Protein AF-A0A1M6SIC6-F1 (afdb_monomer)

Secondary structure (DSSP, 8-state):
------------HHHHHHHHHHHHHHHHHHHS--------EEESS-EEEEEEEE-SS-SS----EEEEEEEEEEEEEE--TT-TT-TTS-GGGS-SEEEEEEEEEEEE-SS--TTGGG-S-EEEEEEEEEEEEEEEEE-SSSS-EEEEEEEEEEEEE-----TTTT----TTSHHHHHHHHHHH-S--SHHHHTT---EEEEEEEEEEEES-BTTBPPTT-SEEEEEEEEEEEEEEEE----TTS-TTS---HHHHSSEEEEEEEEE----TT---SS--EEEEEEEEE-SS-SGGGGS-EEEEEEEE--SSSSEEEEEEEEEES-SSSSSTTS-EEEEEEEEEE-

InterPro domains:
  IPR036541 Phospholipase A1 superfamily [G3DSA:2.40.230.10] (33-346)
  IPR036541 Phospholipase A1 superfamily [SSF56931] (66-345)

pLDDT: mean 72.71, std 21.81, range [25.75, 97.88]

Sequence (346 aa):
MKLRYLLCLCSSPGLLSLSVVAQDAARSLVEKEPYVSEKRLGFYYPSSLNLVIPVGENDLEDTEHLELYLSVKYGIYDRELSGRGSKYVNRWFVPDRLDYVHNARYDLYAFGGEDDYNSPLVSRDQNPGLLLSFDHRYSGGGSPLYQRLELGVFHQSNARPDEASDMDLNNNGIDDALDHRLSSSGEIVDSTLEAVSRDWNYVLLAATYGSALDGKVESNADSWWNVRAEARLYFGERQEDIWWVDLRDEPRISEYDGIRLTAEYACKLRWFGCDPAEPNLITRLELKTGIGGWEDLDNLTYAASLNYRLNDSRAWLNLSYFDGYGKDNVTYHRESQFIGLGVTLR

Structure (mmCIF, N/CA/C/O backbone):
data_AF-A0A1M6SIC6-F1
#
_entry.id   AF-A0A1M6SIC6-F1
#
loop_
_atom_site.group_PDB
_atom_site.id
_atom_site.type_symbol
_atom_site.label_atom_id
_atom_site.label_alt_id
_atom_site.label_comp_id
_atom_site.label_asym_id
_atom_site.label_entity_id
_atom_site.label_seq_id
_atom_site.pdbx_PDB_ins_code
_atom_site.Cartn_x
_atom_site.Cartn_y
_atom_site.Cartn_z
_atom_site.occupancy
_atom_site.B_iso_or_equiv
_atom_site.auth_seq_id
_atom_site.auth_comp_id
_atom_site.auth_asym_id
_atom_site.auth_atom_id
_atom_site.pdbx_PDB_model_num
ATOM 1 N N . MET A 1 1 ? -32.510 -44.376 -13.548 1.00 32.91 1 MET A N 1
ATOM 2 C CA . MET A 1 1 ? -31.610 -45.431 -14.065 1.00 32.91 1 MET A CA 1
ATOM 3 C C . MET A 1 1 ? -30.239 -44.786 -14.282 1.00 32.91 1 MET A C 1
ATOM 5 O O . MET A 1 1 ? -30.081 -44.033 -15.220 1.00 32.91 1 MET A O 1
ATOM 9 N N . LYS A 1 2 ? -29.460 -44.651 -13.199 1.00 30.81 2 LYS A N 1
ATOM 10 C CA . LYS A 1 2 ? -28.114 -45.237 -13.013 1.00 30.81 2 LYS A CA 1
ATOM 11 C C . LYS A 1 2 ? -27.120 -44.946 -14.154 1.00 30.81 2 LYS A C 1
ATOM 13 O O . LYS A 1 2 ? -27.054 -45.723 -15.092 1.00 30.81 2 LYS A O 1
ATOM 18 N N . LEU A 1 3 ? -26.240 -43.967 -13.935 1.00 25.75 3 LEU A N 1
ATOM 19 C CA . LEU A 1 3 ? -24.802 -44.175 -14.117 1.00 25.75 3 LEU A CA 1
ATOM 20 C C . LEU A 1 3 ? -24.089 -43.688 -12.845 1.00 25.75 3 LEU A C 1
ATOM 22 O O . LEU A 1 3 ? -23.901 -42.500 -12.608 1.00 25.75 3 LEU A O 1
ATOM 26 N N . ARG A 1 4 ? -23.817 -44.655 -11.966 1.00 30.41 4 ARG A N 1
ATOM 27 C CA . ARG A 1 4 ? -22.800 -44.595 -10.913 1.00 30.41 4 ARG A CA 1
ATOM 28 C C . ARG A 1 4 ? -21.548 -45.277 -11.476 1.00 30.41 4 ARG A C 1
ATOM 30 O O . ARG A 1 4 ? -21.686 -46.101 -12.376 1.00 30.41 4 ARG A O 1
ATOM 37 N N . TYR A 1 5 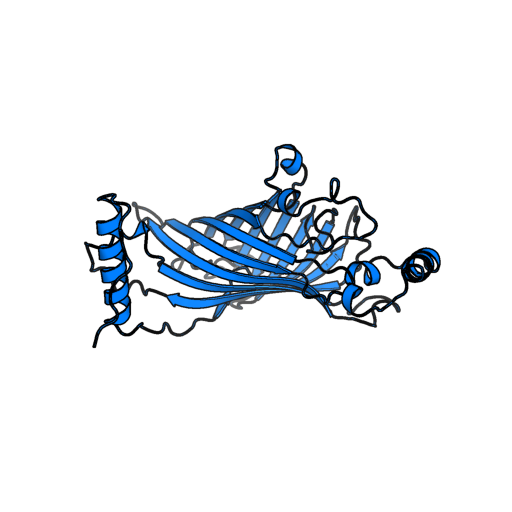? -20.415 -45.017 -10.825 1.00 30.62 5 TYR A N 1
ATOM 38 C CA . TYR A 1 5 ? -19.122 -45.712 -10.909 1.00 30.62 5 TYR A CA 1
ATOM 39 C C . TYR A 1 5 ? -18.101 -45.136 -11.900 1.00 30.62 5 TYR A C 1
ATOM 41 O O . TYR A 1 5 ? -18.027 -45.561 -13.043 1.00 30.62 5 TYR A O 1
ATOM 49 N N . LEU A 1 6 ? -17.220 -44.270 -11.387 1.00 25.81 6 LEU A N 1
ATOM 50 C CA . LEU A 1 6 ? -15.796 -44.609 -11.303 1.00 25.81 6 LEU A CA 1
ATOM 51 C C . LEU A 1 6 ? -15.132 -43.783 -10.183 1.00 25.81 6 LEU A C 1
ATOM 53 O O . LEU A 1 6 ? -14.830 -42.608 -10.340 1.00 25.81 6 LEU A O 1
ATOM 57 N N . LEU A 1 7 ? -14.963 -44.411 -9.021 1.00 28.67 7 LEU A N 1
ATOM 58 C CA . LEU A 1 7 ? -14.106 -43.960 -7.924 1.00 28.67 7 LEU A CA 1
ATOM 59 C C . LEU A 1 7 ? -13.542 -45.239 -7.293 1.00 28.67 7 LEU A C 1
ATOM 61 O O . LEU A 1 7 ? -14.263 -45.966 -6.614 1.00 28.67 7 LEU A O 1
ATOM 65 N N . CYS A 1 8 ? -12.275 -45.526 -7.580 1.00 26.38 8 CYS A N 1
ATOM 66 C CA . CYS A 1 8 ? -11.411 -46.438 -6.830 1.00 26.38 8 CYS A CA 1
ATOM 67 C C . CYS A 1 8 ? -10.085 -45.684 -6.665 1.00 26.38 8 CYS A C 1
ATOM 69 O O . CYS A 1 8 ? -9.456 -45.342 -7.656 1.00 26.38 8 CYS A O 1
ATOM 71 N N . LEU A 1 9 ? -9.807 -45.153 -5.473 1.00 28.05 9 LEU A N 1
ATOM 72 C CA . LEU A 1 9 ? -9.112 -45.807 -4.352 1.00 28.05 9 LEU A CA 1
ATOM 73 C C . LEU A 1 9 ? -7.595 -45.555 -4.407 1.00 28.05 9 LEU A C 1
ATOM 75 O O . LEU A 1 9 ? -6.841 -46.364 -4.928 1.00 28.05 9 LEU A O 1
ATOM 79 N N . CYS A 1 10 ? -7.169 -44.474 -3.747 1.00 26.28 10 CYS A N 1
ATOM 80 C CA . CYS A 1 10 ? -5.941 -44.469 -2.954 1.00 26.28 10 CYS A CA 1
ATOM 81 C C . CYS A 1 10 ? -6.363 -44.221 -1.502 1.00 26.28 10 CYS A C 1
ATOM 83 O O . CYS A 1 10 ? -6.862 -43.158 -1.137 1.00 26.28 10 CYS A O 1
ATOM 85 N N . SER A 1 11 ? -6.275 -45.277 -0.702 1.00 31.31 11 SER A N 1
ATOM 86 C CA . SER A 1 11 ? -6.726 -45.357 0.680 1.00 31.31 11 SER A CA 1
ATOM 87 C C . SER A 1 11 ? -5.702 -44.737 1.629 1.00 31.31 11 SER A C 1
ATOM 89 O O . SER A 1 11 ? -4.662 -45.333 1.907 1.00 31.31 11 SER A O 1
ATOM 91 N N . SER A 1 12 ? -6.032 -43.581 2.197 1.00 34.09 12 SER A N 1
ATOM 92 C CA . SER A 1 12 ? -5.450 -43.118 3.458 1.00 34.09 12 SER A CA 1
ATOM 93 C C . SER A 1 12 ? -6.597 -42.792 4.420 1.00 34.09 12 SER A C 1
ATOM 95 O O . SER A 1 12 ? -7.446 -41.966 4.080 1.00 34.09 12 SER A O 1
ATOM 97 N N . PRO A 1 13 ? -6.670 -43.413 5.613 1.00 35.88 13 PRO A N 1
ATOM 98 C CA . PRO A 1 13 ? -7.785 -43.216 6.545 1.00 35.88 13 PRO A CA 1
ATOM 99 C C . PRO A 1 13 ? -7.949 -41.766 7.046 1.00 35.88 13 PRO A C 1
ATOM 101 O O . PRO A 1 13 ? -9.010 -41.428 7.561 1.00 35.88 13 PRO A O 1
ATOM 104 N N . GLY A 1 14 ? -6.960 -40.885 6.834 1.00 35.84 14 GLY A N 1
ATOM 105 C CA . GLY A 1 14 ? -7.059 -39.447 7.126 1.00 35.84 14 GLY A CA 1
ATOM 106 C C . GLY A 1 14 ? -7.815 -38.604 6.085 1.00 35.84 14 GLY A C 1
ATOM 107 O O . GLY A 1 14 ? -8.282 -37.521 6.414 1.00 35.84 14 GLY A O 1
ATOM 108 N N . LEU A 1 15 ? -7.985 -39.081 4.845 1.00 35.09 15 LEU A N 1
ATOM 109 C CA . LEU A 1 15 ? -8.693 -38.328 3.794 1.00 35.09 15 LEU A CA 1
ATOM 110 C C . LEU A 1 15 ? -10.217 -38.503 3.863 1.00 35.09 15 LEU A C 1
ATOM 112 O O . LEU A 1 15 ? -10.964 -37.597 3.500 1.00 35.09 15 LEU A O 1
ATOM 116 N N . LEU A 1 16 ? -10.687 -39.638 4.392 1.00 33.47 16 LEU A N 1
ATOM 117 C CA . LEU A 1 16 ? -12.117 -39.905 4.568 1.00 33.47 16 LEU A CA 1
ATOM 118 C C . LEU A 1 16 ? -12.739 -39.047 5.682 1.00 33.47 16 LEU A C 1
ATOM 120 O O . LEU A 1 16 ? -13.893 -38.640 5.561 1.00 33.47 16 LEU A O 1
ATOM 124 N N . SER A 1 17 ? -11.981 -38.702 6.730 1.00 39.59 17 SER A N 1
ATOM 125 C CA . SER A 1 17 ? -12.451 -37.771 7.765 1.00 39.59 17 SER A CA 1
ATOM 126 C C . SER A 1 17 ? -12.519 -36.329 7.250 1.00 39.59 17 SER A C 1
ATOM 128 O O . SER A 1 17 ? -13.477 -35.626 7.558 1.00 39.59 17 SER A O 1
ATOM 130 N N . LEU A 1 18 ? -11.580 -35.912 6.394 1.00 36.69 18 LEU A N 1
ATOM 131 C CA . LEU A 1 18 ? -11.603 -34.609 5.719 1.00 36.69 18 LEU A CA 1
ATOM 132 C C . LEU A 1 18 ? -12.778 -34.473 4.745 1.00 36.69 18 LEU A C 1
ATOM 134 O O . LEU A 1 18 ? -13.416 -33.427 4.727 1.00 36.69 18 LEU A O 1
ATOM 138 N N . SER A 1 19 ? -13.122 -35.520 3.987 1.00 40.56 19 SER A N 1
ATOM 139 C CA . SER A 1 19 ? -14.264 -35.462 3.063 1.00 40.56 19 SER A CA 1
ATOM 140 C C . SER A 1 19 ? -15.612 -35.368 3.778 1.00 40.56 19 SER A C 1
ATOM 142 O O . SER A 1 19 ? -16.509 -34.691 3.287 1.00 40.56 19 SER A O 1
ATOM 144 N N . VAL A 1 20 ? -15.747 -36.005 4.948 1.00 39.50 20 VAL A N 1
ATOM 145 C CA . VAL A 1 20 ? -16.978 -35.944 5.751 1.00 39.50 20 VAL A CA 1
ATOM 146 C C . VAL A 1 20 ? -17.081 -34.597 6.465 1.00 39.50 20 VAL A C 1
ATOM 148 O O . VAL A 1 20 ? -18.133 -33.975 6.420 1.00 39.50 20 VAL A O 1
ATOM 151 N N . VAL A 1 21 ? -15.979 -34.078 7.022 1.00 47.09 21 VAL A N 1
ATOM 152 C CA . VAL A 1 21 ? -15.946 -32.731 7.622 1.00 47.09 21 VAL A CA 1
ATOM 153 C C . VAL A 1 21 ? -16.177 -31.643 6.568 1.00 47.09 21 VAL A 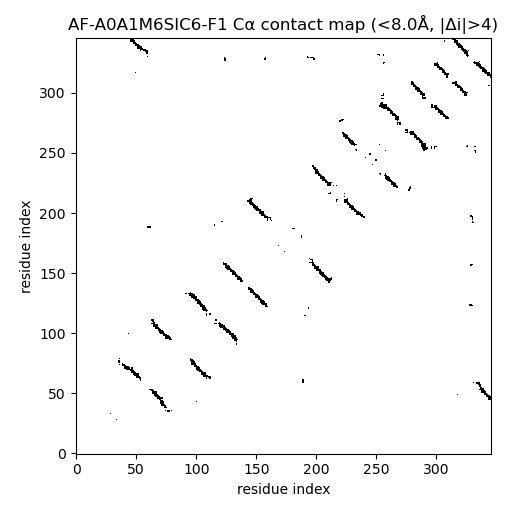C 1
ATOM 155 O O . VAL A 1 21 ? -16.903 -30.693 6.838 1.00 47.09 21 VAL A O 1
ATOM 158 N N . ALA A 1 22 ? -15.629 -31.786 5.358 1.00 44.09 22 ALA A N 1
ATOM 159 C CA . ALA A 1 22 ? -15.869 -30.864 4.249 1.00 44.09 22 ALA A CA 1
ATOM 160 C C . ALA A 1 22 ? -17.311 -30.950 3.722 1.00 44.09 22 ALA A C 1
ATOM 162 O O . ALA A 1 22 ? -17.902 -29.918 3.415 1.00 44.09 22 ALA A O 1
ATOM 163 N N . GLN A 1 23 ? -17.906 -32.149 3.657 1.00 42.31 23 GLN A N 1
ATOM 164 C CA . GLN A 1 23 ? -19.314 -32.322 3.282 1.00 42.31 23 GLN A CA 1
ATOM 165 C C . GLN A 1 23 ? -20.276 -31.785 4.342 1.00 42.31 23 GLN A C 1
ATOM 167 O O . GLN A 1 23 ? -21.262 -31.156 3.970 1.00 42.31 23 GLN A O 1
ATOM 172 N N . ASP A 1 24 ? -19.996 -31.981 5.630 1.00 39.84 24 ASP A N 1
ATOM 173 C CA . ASP A 1 24 ? -20.816 -31.447 6.721 1.00 39.84 24 ASP A CA 1
ATOM 174 C C . ASP A 1 24 ? -20.638 -29.929 6.869 1.00 39.84 24 ASP A C 1
ATOM 176 O O . ASP A 1 24 ? -21.615 -29.217 7.103 1.00 39.84 24 ASP A O 1
ATOM 180 N N . ALA A 1 25 ? -19.429 -29.399 6.641 1.00 43.69 25 ALA A N 1
ATOM 181 C CA . ALA A 1 25 ? -19.188 -27.961 6.541 1.00 43.69 25 ALA A CA 1
ATOM 182 C C . ALA A 1 25 ? -19.956 -27.355 5.357 1.00 43.69 25 ALA A C 1
ATOM 184 O O . ALA A 1 25 ? -20.686 -26.381 5.550 1.00 43.69 25 ALA A O 1
ATOM 185 N N . ALA A 1 26 ? -19.873 -27.972 4.171 1.00 45.94 26 ALA A N 1
ATOM 186 C CA . ALA A 1 26 ? -20.611 -27.560 2.978 1.00 45.94 26 ALA A CA 1
ATOM 187 C C . ALA A 1 26 ? -22.134 -27.672 3.162 1.00 45.94 26 ALA A C 1
ATOM 189 O O . ALA A 1 26 ? -22.861 -26.772 2.758 1.00 45.94 26 ALA A O 1
ATOM 190 N N . ARG A 1 27 ? -22.639 -28.719 3.832 1.00 37.66 27 ARG A N 1
ATOM 191 C CA . ARG A 1 27 ? -24.066 -28.843 4.182 1.00 37.66 27 ARG A CA 1
ATOM 192 C C . ARG A 1 27 ? -24.508 -27.776 5.175 1.00 37.66 27 ARG A C 1
ATOM 194 O O . ARG A 1 27 ? -25.553 -27.169 4.973 1.00 37.66 27 ARG A O 1
ATOM 201 N N . SER A 1 28 ? -23.704 -27.494 6.199 1.00 39.38 28 SER A N 1
ATOM 202 C CA . SER A 1 28 ? -24.026 -26.448 7.179 1.00 39.38 28 SER A CA 1
ATOM 203 C C . SER A 1 28 ? -24.020 -25.034 6.582 1.00 39.38 28 SER A C 1
ATOM 205 O O . SER A 1 28 ? -24.734 -24.167 7.083 1.00 39.38 28 SER A O 1
ATOM 207 N N . LEU A 1 29 ? -23.249 -24.820 5.506 1.00 44.78 29 LEU A N 1
ATOM 208 C CA . LEU A 1 29 ? -23.216 -23.587 4.711 1.00 44.78 29 LEU A CA 1
ATOM 209 C C . LEU A 1 29 ? -24.436 -23.437 3.784 1.00 44.78 29 LEU A C 1
ATOM 211 O O . LEU A 1 29 ? -24.762 -22.319 3.405 1.00 44.78 29 LEU A O 1
ATOM 215 N N . VAL A 1 30 ? -25.103 -24.540 3.427 1.00 46.25 30 VAL A N 1
ATOM 216 C CA . VAL A 1 30 ? -26.283 -24.556 2.541 1.00 46.25 30 VAL A CA 1
ATOM 217 C C . VAL A 1 30 ? -27.600 -24.537 3.331 1.00 46.25 30 VAL A C 1
ATOM 219 O O . VAL A 1 30 ? -28.590 -23.996 2.850 1.00 46.25 30 VAL A O 1
ATOM 222 N N . GLU A 1 31 ? -27.635 -25.104 4.543 1.00 40.09 31 GLU A N 1
ATOM 223 C CA . GLU A 1 31 ? -28.865 -25.209 5.354 1.00 40.09 31 GLU A CA 1
ATOM 224 C C . GLU A 1 31 ? -29.169 -23.980 6.223 1.00 40.09 31 GLU A C 1
ATOM 226 O O . GLU A 1 31 ? -30.283 -23.841 6.729 1.00 40.09 31 GLU A O 1
ATOM 231 N N . LYS A 1 32 ? -28.214 -23.064 6.391 1.00 43.62 32 LYS A N 1
ATOM 232 C CA . LYS A 1 32 ? -28.494 -21.730 6.925 1.00 43.62 32 LYS A CA 1
ATOM 233 C C . LYS A 1 32 ? -28.507 -20.782 5.750 1.00 43.62 32 LYS A C 1
ATOM 235 O O . LYS A 1 32 ? -27.506 -20.718 5.045 1.00 43.62 32 LYS A O 1
ATOM 240 N N . GLU A 1 33 ? -29.613 -20.065 5.549 1.00 36.81 33 GLU A N 1
ATOM 241 C CA . GLU A 1 33 ? -29.617 -18.949 4.606 1.00 36.81 33 GLU A CA 1
ATOM 242 C C . GLU A 1 33 ? -28.358 -18.118 4.877 1.00 36.81 33 GLU A C 1
ATOM 244 O O . GLU A 1 33 ? -28.157 -17.708 6.029 1.00 36.81 33 GLU A O 1
ATOM 249 N N . PRO A 1 34 ? -27.456 -17.957 3.889 1.00 44.38 34 PRO A N 1
ATOM 250 C CA . PRO A 1 34 ? -26.306 -17.103 4.078 1.00 44.38 34 PRO A CA 1
ATOM 251 C C . PRO A 1 34 ? -26.881 -15.739 4.419 1.00 44.38 34 PRO A C 1
ATOM 253 O O . PRO A 1 34 ? -27.582 -15.132 3.610 1.00 44.38 34 PRO A O 1
ATOM 256 N N . TYR A 1 35 ? -26.645 -15.293 5.651 1.00 40.75 35 TYR A N 1
ATOM 257 C CA . TYR A 1 35 ? -26.923 -13.922 6.018 1.00 40.75 35 TYR A CA 1
ATOM 258 C C . TYR A 1 35 ? -26.037 -13.091 5.098 1.00 40.75 35 TYR A C 1
ATOM 260 O O . TYR A 1 35 ? -24.817 -13.053 5.258 1.00 40.75 35 TYR A O 1
ATOM 268 N N . VAL A 1 36 ? -26.639 -12.538 4.046 1.00 41.03 36 VAL A N 1
ATOM 269 C CA . VAL A 1 36 ? -25.970 -11.609 3.149 1.00 41.03 36 VAL A CA 1
ATOM 270 C C . VAL A 1 36 ? -25.738 -10.377 4.004 1.00 41.03 36 VAL A C 1
ATOM 272 O O . VAL A 1 36 ? -26.639 -9.559 4.173 1.00 41.03 36 VAL A O 1
ATOM 275 N N . SER A 1 37 ? -24.553 -10.318 4.615 1.00 45.00 37 SER A N 1
ATOM 276 C CA . SER A 1 37 ? -24.019 -9.135 5.281 1.00 45.00 37 SER A CA 1
ATOM 277 C C . SER A 1 37 ? -24.392 -7.915 4.444 1.00 45.00 37 SER A C 1
ATOM 279 O O . SER A 1 37 ? -24.226 -7.948 3.220 1.00 45.00 37 SER A O 1
ATOM 281 N N . GLU A 1 38 ? -24.969 -6.883 5.070 1.00 49.81 38 GLU A N 1
ATOM 282 C CA . GLU A 1 38 ? -25.188 -5.590 4.422 1.00 49.81 38 GLU A CA 1
ATOM 283 C C . GLU A 1 38 ? -23.869 -5.193 3.763 1.00 49.81 38 GLU A C 1
ATOM 285 O O . GLU A 1 38 ? -22.927 -4.829 4.455 1.00 49.81 38 GLU A O 1
ATOM 290 N N . LYS A 1 39 ? -23.777 -5.362 2.444 1.00 56.78 39 LYS A N 1
ATOM 291 C CA . LYS A 1 39 ? -22.534 -5.319 1.671 1.00 56.78 39 LYS A CA 1
ATOM 292 C C . LYS A 1 39 ? -21.797 -4.012 1.949 1.00 56.78 39 LYS A C 1
ATOM 294 O O . LYS A 1 39 ? -22.162 -2.967 1.411 1.00 56.78 39 LYS A O 1
ATOM 299 N N . ARG A 1 40 ? -20.789 -4.046 2.826 1.00 69.06 40 ARG A N 1
ATOM 300 C CA . ARG A 1 40 ? -20.056 -2.842 3.229 1.00 69.06 40 ARG A CA 1
ATOM 301 C C . ARG A 1 40 ? -18.908 -2.630 2.261 1.00 69.06 40 ARG A C 1
ATOM 303 O O . ARG A 1 40 ? -17.933 -3.377 2.278 1.00 69.06 40 ARG A O 1
ATOM 310 N N . LEU A 1 41 ? -19.040 -1.601 1.432 1.00 82.19 41 LEU A N 1
ATOM 311 C CA . LEU A 1 41 ? -17.899 -0.998 0.760 1.00 82.19 41 LEU A CA 1
ATOM 312 C C . LEU A 1 41 ? -16.985 -0.397 1.834 1.00 82.19 41 LEU A C 1
ATOM 314 O O . LEU A 1 41 ? -17.447 0.346 2.704 1.00 82.19 41 LEU A O 1
ATOM 318 N N . GLY A 1 42 ? -15.708 -0.737 1.791 1.00 85.00 42 GLY A N 1
ATOM 319 C CA . GLY A 1 42 ? -14.689 -0.199 2.678 1.00 85.00 42 GLY A CA 1
ATOM 320 C C . GLY A 1 42 ? -13.370 -0.012 1.947 1.00 85.00 42 GLY A C 1
ATOM 321 O O . GLY A 1 42 ? -13.295 -0.154 0.728 1.00 85.00 42 GLY A O 1
ATOM 322 N N . PHE A 1 43 ? -12.331 0.280 2.716 1.00 85.56 43 PHE A N 1
ATOM 323 C CA . PHE A 1 43 ? -10.973 0.448 2.218 1.00 85.56 43 PHE A CA 1
ATOM 324 C C . PHE A 1 43 ? -10.116 -0.761 2.613 1.00 85.56 43 PHE A C 1
ATOM 326 O O . PHE A 1 43 ? -10.296 -1.321 3.702 1.00 85.56 43 PHE A O 1
ATOM 333 N N . TYR A 1 44 ? -9.222 -1.199 1.723 1.00 87.75 44 TYR A N 1
ATOM 334 C CA . TYR A 1 44 ? -8.205 -2.206 2.057 1.00 87.75 44 TYR A CA 1
ATOM 335 C C . TYR A 1 44 ? -6.924 -1.520 2.550 1.00 87.75 44 TYR A C 1
ATOM 337 O O . TYR A 1 44 ? -6.464 -1.791 3.657 1.00 87.75 44 TYR A O 1
ATOM 345 N N . TYR A 1 45 ? -6.452 -0.537 1.787 1.00 87.94 45 TYR A N 1
ATOM 346 C CA . TYR A 1 45 ? -5.505 0.499 2.182 1.00 87.94 45 TYR A CA 1
ATOM 347 C C . TYR A 1 45 ? -6.172 1.881 2.091 1.00 87.94 45 TYR A C 1
ATOM 349 O O . TYR A 1 45 ? -7.225 2.021 1.468 1.00 87.94 45 TYR A O 1
ATOM 357 N N . PRO A 1 46 ? -5.585 2.924 2.698 1.00 88.50 46 PRO A N 1
ATOM 358 C CA . PRO A 1 46 ? -6.064 4.290 2.518 1.00 88.50 46 PRO A CA 1
ATOM 359 C C . PRO A 1 46 ? -6.059 4.679 1.038 1.00 88.50 46 PRO A C 1
ATOM 361 O O . PRO A 1 46 ? -5.070 4.438 0.354 1.00 88.50 46 PRO A O 1
ATOM 364 N N . SER A 1 47 ? -7.143 5.285 0.556 1.00 91.94 47 SER A N 1
ATOM 365 C CA . SER A 1 47 ? -7.174 5.862 -0.796 1.00 91.94 47 SER A CA 1
ATOM 366 C C . SER A 1 47 ? -6.678 7.302 -0.741 1.00 91.94 47 SER A C 1
ATOM 368 O O . SER A 1 47 ? -6.995 7.999 0.220 1.00 91.94 47 SER A O 1
ATOM 370 N N . SER A 1 48 ? -5.933 7.775 -1.732 1.00 93.56 48 SER A N 1
ATOM 371 C CA . SER A 1 48 ? -5.343 9.116 -1.717 1.00 93.56 48 SER A CA 1
ATOM 372 C C . SER A 1 48 ? -5.380 9.798 -3.074 1.00 93.56 48 SER A C 1
ATOM 374 O O . SER A 1 48 ? -5.348 9.142 -4.108 1.00 93.56 48 SER A O 1
ATOM 376 N N . LEU A 1 49 ? -5.421 11.125 -3.042 1.00 94.31 49 LEU A N 1
ATOM 377 C CA . LEU A 1 49 ? -5.152 11.999 -4.176 1.00 94.31 49 LEU A CA 1
ATOM 378 C C . LEU A 1 49 ? -3.992 12.911 -3.782 1.00 94.31 49 LEU A C 1
ATOM 380 O O . LEU A 1 49 ? -4.148 13.712 -2.856 1.00 94.31 49 LEU A O 1
ATOM 384 N N . ASN A 1 50 ? -2.860 12.789 -4.466 1.00 93.31 50 ASN A N 1
ATOM 385 C CA . ASN A 1 50 ? -1.628 13.501 -4.144 1.00 93.31 50 ASN A CA 1
ATOM 386 C C . ASN A 1 50 ? -1.125 14.278 -5.357 1.00 93.31 50 ASN A C 1
ATOM 388 O O . ASN A 1 50 ? -1.150 13.764 -6.464 1.00 93.31 50 ASN A O 1
ATOM 392 N N . LEU A 1 51 ? -0.625 15.490 -5.142 1.00 93.06 51 LEU A N 1
ATOM 393 C CA . LEU A 1 51 ? 0.358 16.083 -6.039 1.00 93.06 51 LEU A CA 1
ATOM 394 C C . LEU A 1 51 ? 1.692 15.396 -5.762 1.00 93.06 51 LEU A C 1
ATOM 396 O O . LEU A 1 51 ? 2.174 15.444 -4.626 1.00 93.06 51 LEU A O 1
ATOM 400 N N . VAL A 1 52 ? 2.246 14.747 -6.776 1.00 90.62 52 VAL A N 1
ATOM 401 C CA . VAL A 1 52 ? 3.521 14.040 -6.725 1.00 90.62 52 VAL A CA 1
ATOM 402 C C . VAL A 1 52 ? 4.572 14.906 -7.399 1.00 90.62 52 VAL A C 1
ATOM 404 O O . VAL A 1 52 ? 4.381 15.382 -8.514 1.00 90.62 52 VAL A O 1
ATOM 407 N N . ILE A 1 53 ? 5.663 15.141 -6.679 1.00 89.94 53 ILE A N 1
ATOM 408 C CA . ILE A 1 53 ? 6.789 15.949 -7.129 1.00 89.94 53 ILE A CA 1
ATOM 409 C C . ILE A 1 53 ? 8.018 15.033 -7.137 1.00 89.94 53 ILE A C 1
ATOM 411 O O . ILE A 1 53 ? 8.457 14.618 -6.053 1.00 89.94 53 ILE A O 1
ATOM 415 N N . PRO A 1 54 ? 8.554 14.694 -8.322 1.00 87.31 54 PRO A N 1
ATOM 416 C CA . PRO A 1 54 ? 9.835 14.013 -8.453 1.00 87.31 54 PRO A CA 1
ATOM 417 C C . PRO A 1 54 ? 10.941 14.842 -7.792 1.00 87.31 54 PRO A C 1
ATOM 419 O O . PRO A 1 54 ? 11.018 16.060 -7.961 1.00 87.31 54 PRO A O 1
ATOM 422 N N . VAL A 1 55 ? 11.795 14.203 -6.999 1.00 87.12 55 VAL A N 1
ATOM 423 C CA . VAL A 1 55 ? 12.924 14.849 -6.316 1.00 87.12 55 VAL A CA 1
ATOM 424 C C . VAL A 1 55 ? 14.169 13.978 -6.415 1.00 87.12 55 VAL A C 1
ATOM 426 O O . VAL A 1 55 ? 14.051 12.778 -6.582 1.00 87.12 55 VAL A O 1
ATOM 429 N N . GLY A 1 56 ? 15.355 14.564 -6.250 1.00 79.56 56 GLY A N 1
ATOM 430 C CA . GLY A 1 56 ? 16.596 13.790 -6.141 1.00 79.56 56 GLY A CA 1
ATOM 431 C C . GLY A 1 56 ? 17.020 13.093 -7.436 1.00 79.56 56 GLY A C 1
ATOM 432 O O . GLY A 1 56 ? 16.799 13.623 -8.525 1.00 79.56 56 GLY A O 1
ATOM 433 N N . GLU A 1 57 ? 17.699 11.954 -7.291 1.00 68.75 57 GLU A N 1
ATOM 434 C CA . GLU A 1 57 ? 18.090 11.101 -8.418 1.00 68.75 57 GLU A CA 1
ATOM 435 C C . GLU A 1 57 ? 16.880 10.247 -8.807 1.00 68.75 57 GLU A C 1
ATOM 437 O O . GLU A 1 57 ? 16.343 9.492 -7.998 1.00 68.75 57 GLU A O 1
ATOM 442 N N . ASN A 1 58 ? 16.408 10.440 -10.034 1.00 66.62 58 ASN A N 1
ATOM 443 C CA . ASN A 1 58 ? 15.227 9.790 -10.572 1.00 66.62 58 ASN A CA 1
ATOM 444 C C . ASN A 1 58 ? 15.598 9.197 -11.930 1.00 66.62 58 ASN A C 1
ATOM 446 O O . ASN A 1 58 ? 15.824 9.938 -12.885 1.00 66.62 58 ASN A O 1
ATOM 450 N N . ASP A 1 59 ? 15.637 7.866 -12.019 1.00 61.91 59 ASP A N 1
ATOM 451 C CA . ASP A 1 59 ? 15.829 7.153 -13.295 1.00 61.91 59 ASP A CA 1
ATOM 452 C C . ASP A 1 59 ? 14.585 7.243 -14.196 1.00 61.91 59 ASP A C 1
ATOM 454 O O . ASP A 1 59 ? 14.579 6.845 -15.368 1.00 61.91 59 ASP A O 1
ATOM 458 N N . LEU A 1 60 ? 13.492 7.713 -13.602 1.00 61.62 60 LEU A N 1
ATOM 459 C CA . LEU A 1 60 ? 12.249 8.075 -14.242 1.00 61.62 60 LEU A CA 1
ATOM 460 C C . LEU A 1 60 ? 12.297 9.582 -14.414 1.00 61.62 60 LEU A C 1
ATOM 462 O O . LEU A 1 60 ? 12.130 10.303 -13.436 1.00 61.62 60 LEU A O 1
ATOM 466 N N . GLU A 1 61 ? 12.535 10.069 -15.630 1.00 64.06 61 GLU A N 1
ATOM 467 C CA . GLU A 1 61 ? 12.368 11.487 -15.993 1.00 64.06 61 GLU A CA 1
ATOM 468 C C . GLU A 1 61 ? 10.877 11.901 -15.945 1.00 64.06 61 GLU A C 1
ATOM 470 O O . GLU A 1 61 ? 10.354 12.533 -16.857 1.00 64.06 61 GLU A O 1
ATOM 475 N N . ASP A 1 62 ? 10.178 11.481 -14.892 1.00 70.12 62 ASP A N 1
ATOM 476 C CA . ASP A 1 62 ? 8.777 11.736 -14.619 1.00 70.12 62 ASP A CA 1
ATOM 477 C C . ASP A 1 62 ? 8.603 13.207 -14.242 1.00 70.12 62 ASP A C 1
ATOM 479 O O . ASP A 1 62 ? 9.515 13.872 -13.731 1.00 70.12 62 ASP A O 1
ATOM 483 N N . THR A 1 63 ? 7.413 13.726 -14.500 1.00 77.19 63 THR A N 1
ATOM 484 C CA . THR A 1 63 ? 7.067 15.127 -14.270 1.00 77.19 63 THR A CA 1
ATOM 485 C C . THR A 1 63 ? 6.077 15.264 -13.119 1.00 77.19 63 THR A C 1
ATOM 487 O O . THR A 1 63 ? 5.535 14.292 -12.594 1.00 77.19 63 THR A O 1
ATOM 490 N N . GLU A 1 64 ? 5.858 16.498 -12.664 1.00 83.94 64 GLU A N 1
ATOM 491 C CA . GLU A 1 64 ? 4.873 16.773 -11.619 1.00 83.94 64 GLU A CA 1
ATOM 492 C C . GLU A 1 64 ? 3.458 16.396 -12.089 1.00 83.94 64 GLU A C 1
ATOM 494 O O . GLU A 1 64 ? 2.942 16.935 -13.072 1.00 83.94 64 GLU A O 1
ATOM 499 N N . HIS A 1 65 ? 2.789 15.515 -11.348 1.00 85.62 65 HIS A N 1
ATOM 500 C CA . HIS A 1 65 ? 1.471 14.999 -11.718 1.00 85.62 65 HIS A CA 1
ATOM 501 C C . HIS A 1 65 ? 0.562 14.812 -10.497 1.00 85.62 65 HIS A C 1
ATOM 503 O O . HIS A 1 65 ? 0.995 14.844 -9.342 1.00 85.62 65 HIS A O 1
ATOM 509 N N . LEU A 1 66 ? -0.740 14.636 -10.740 1.00 89.94 66 LEU A N 1
ATOM 510 C CA . LEU A 1 66 ? -1.673 14.211 -9.696 1.00 89.94 66 LEU A CA 1
ATOM 511 C C . LEU A 1 66 ? -1.786 12.690 -9.701 1.00 89.94 66 LEU A C 1
ATOM 513 O O . LEU A 1 66 ? -2.273 12.117 -10.664 1.00 89.94 66 LEU A O 1
ATOM 517 N N . GLU A 1 67 ? -1.420 12.042 -8.607 1.00 91.00 67 GLU A N 1
ATOM 518 C CA . GLU A 1 67 ? -1.596 10.606 -8.415 1.00 91.00 67 GLU A CA 1
ATOM 519 C C . GLU A 1 67 ? -2.893 10.335 -7.646 1.00 91.00 67 GLU A C 1
ATOM 521 O O . GLU A 1 67 ? -3.098 10.818 -6.526 1.00 91.00 67 GLU A O 1
ATOM 526 N N . LEU A 1 68 ? -3.761 9.511 -8.225 1.00 93.19 68 LEU A N 1
ATOM 527 C CA . LEU A 1 68 ? -4.913 8.917 -7.564 1.00 93.19 68 LEU A CA 1
ATOM 528 C C . LEU A 1 68 ? -4.610 7.456 -7.229 1.00 93.19 68 LEU A C 1
ATOM 530 O O . LEU A 1 68 ? -4.524 6.608 -8.115 1.00 93.19 68 LEU A O 1
ATOM 534 N N . TYR A 1 69 ? -4.564 7.141 -5.939 1.00 94.12 69 TYR A N 1
ATOM 535 C CA . TYR A 1 69 ? -4.541 5.772 -5.440 1.00 94.12 69 TYR A CA 1
ATOM 536 C C . TYR A 1 69 ? -5.903 5.400 -4.853 1.00 94.12 69 TYR A C 1
ATOM 538 O O . TYR A 1 69 ? -6.358 5.974 -3.861 1.00 94.12 69 TYR A O 1
ATOM 546 N N . LEU A 1 70 ? -6.561 4.417 -5.456 1.00 94.06 70 LEU A N 1
ATOM 547 C CA . LEU A 1 70 ? -7.847 3.891 -5.021 1.00 94.06 70 LEU A CA 1
ATOM 548 C C . LEU A 1 70 ? -7.648 2.488 -4.454 1.00 94.06 70 LEU A C 1
ATOM 550 O O . LEU A 1 70 ? -7.133 1.614 -5.137 1.00 94.06 70 LEU A O 1
ATOM 554 N N . SER A 1 71 ? -8.099 2.240 -3.227 1.00 94.62 71 SER A N 1
ATOM 555 C CA . SER A 1 71 ? -8.002 0.918 -2.606 1.00 94.62 71 SER A CA 1
ATOM 556 C C . SER A 1 71 ? -9.315 0.530 -1.952 1.00 94.62 71 SER A C 1
ATOM 558 O O . SER A 1 71 ? -9.642 0.939 -0.840 1.00 94.62 71 SER A O 1
ATOM 560 N N . VAL A 1 72 ? -10.095 -0.276 -2.661 1.00 92.94 72 VAL A N 1
ATOM 561 C CA . VAL A 1 72 ? -11.457 -0.631 -2.275 1.00 92.94 72 VAL A CA 1
ATOM 562 C C . VAL A 1 72 ? -11.514 -2.081 -1.825 1.00 92.94 72 VAL A C 1
ATOM 564 O O . VAL A 1 72 ? -10.913 -2.971 -2.424 1.00 92.94 72 VAL A O 1
ATOM 567 N N . LYS A 1 73 ? -12.299 -2.316 -0.776 1.00 91.56 73 LYS A N 1
ATOM 568 C CA . LYS A 1 73 ? -12.635 -3.635 -0.256 1.00 91.56 73 LYS A CA 1
ATOM 569 C C . LYS A 1 73 ? -14.142 -3.824 -0.250 1.00 91.56 73 LYS A C 1
ATOM 571 O O . LYS A 1 73 ? -14.882 -2.962 0.224 1.00 91.56 73 LYS A O 1
ATOM 576 N N . TYR A 1 74 ? -14.593 -4.965 -0.741 1.00 90.50 74 TYR A N 1
ATOM 577 C CA . TYR A 1 74 ? -15.996 -5.332 -0.803 1.00 90.50 74 TYR A CA 1
ATOM 578 C C . TYR A 1 74 ? -16.208 -6.709 -0.172 1.00 90.50 74 TYR A C 1
ATOM 580 O O . TYR A 1 74 ? -15.721 -7.716 -0.685 1.00 90.50 74 TYR A O 1
ATOM 588 N N . GLY A 1 75 ? -16.964 -6.751 0.927 1.00 88.31 75 GLY A N 1
ATOM 589 C CA . GLY A 1 75 ? -17.293 -7.999 1.615 1.00 88.31 75 GLY A CA 1
ATOM 590 C C . GLY A 1 75 ? -18.242 -8.868 0.798 1.00 88.31 75 GLY A C 1
ATOM 591 O O . GLY A 1 75 ? -19.411 -8.521 0.621 1.00 88.31 75 GLY A O 1
ATOM 592 N N . ILE A 1 76 ? -17.747 -10.009 0.312 1.00 86.31 76 ILE A N 1
ATOM 593 C CA . ILE A 1 76 ? -18.566 -11.034 -0.351 1.00 86.31 76 ILE A CA 1
ATOM 594 C C . ILE A 1 76 ? -19.266 -11.880 0.711 1.00 86.31 76 ILE A C 1
ATOM 596 O O . ILE A 1 76 ? -20.455 -12.178 0.600 1.00 86.31 76 ILE A O 1
ATOM 600 N N . TYR A 1 77 ? -18.514 -12.259 1.741 1.00 81.81 77 TYR A N 1
ATOM 601 C CA . TYR A 1 77 ? -18.992 -13.039 2.867 1.00 81.81 77 TYR A CA 1
ATOM 602 C C . TYR A 1 77 ? -18.355 -12.511 4.146 1.00 81.81 77 TYR A C 1
ATOM 604 O O . TYR A 1 77 ? -17.138 -12.362 4.236 1.00 81.81 77 TYR A O 1
ATOM 612 N N . ASP A 1 78 ? -19.197 -12.260 5.139 1.00 75.69 78 ASP A N 1
ATOM 613 C CA . ASP A 1 78 ? -18.788 -11.903 6.488 1.00 75.69 78 ASP A CA 1
ATOM 614 C C . ASP A 1 78 ? -19.551 -12.814 7.439 1.00 75.69 78 ASP A C 1
ATOM 616 O O . ASP A 1 78 ? -20.788 -12.800 7.495 1.00 75.69 78 ASP A O 1
ATOM 620 N N . ARG A 1 79 ? -18.814 -13.646 8.168 1.00 68.38 79 ARG A N 1
ATOM 621 C CA . ARG A 1 79 ? -19.398 -14.400 9.258 1.00 68.38 79 ARG A CA 1
ATOM 622 C C . ARG A 1 79 ? -19.501 -13.455 10.438 1.00 68.38 79 ARG A C 1
ATOM 624 O O . ARG A 1 79 ? -18.580 -13.374 11.250 1.00 68.38 79 ARG A O 1
ATOM 631 N N . GLU A 1 80 ? -20.653 -12.799 10.573 1.00 54.06 80 GLU A N 1
ATOM 632 C CA . GLU A 1 80 ? -20.947 -12.055 11.790 1.00 54.06 80 GLU A CA 1
ATOM 633 C C . GLU A 1 80 ? -20.570 -12.911 13.009 1.00 54.06 80 GLU A C 1
ATOM 635 O O . GLU A 1 80 ? -20.958 -14.079 13.149 1.00 54.06 80 GLU A O 1
ATOM 640 N N . LEU A 1 81 ? -19.834 -12.299 13.934 1.00 46.66 81 LEU A N 1
ATOM 641 C CA . LEU A 1 81 ? -19.488 -12.820 15.258 1.00 46.66 81 LEU A CA 1
ATOM 642 C C . LEU A 1 81 ? -20.727 -13.150 16.136 1.00 46.66 81 LEU A C 1
ATOM 644 O O . LEU A 1 81 ? -20.599 -13.317 17.350 1.00 46.66 81 LEU A O 1
ATOM 648 N N . SER A 1 82 ? -21.924 -13.282 15.556 1.00 36.12 82 SER A N 1
ATOM 649 C CA . SER A 1 82 ? -23.201 -13.610 16.199 1.00 36.12 82 SER A CA 1
ATOM 650 C C . SER A 1 82 ? -23.346 -15.096 16.571 1.00 36.12 82 SER A C 1
ATOM 652 O O . SER A 1 82 ? -24.318 -15.497 17.206 1.00 36.12 82 SER A O 1
ATOM 654 N N . GLY A 1 83 ? -22.340 -15.930 16.288 1.00 42.75 83 GLY A N 1
ATOM 655 C CA . GLY A 1 83 ? -22.339 -17.362 16.595 1.00 42.75 83 GLY A CA 1
ATOM 656 C C . GLY A 1 83 ? -21.302 -17.821 17.624 1.00 42.75 83 GLY A C 1
ATOM 657 O O . GLY A 1 83 ? -20.617 -18.813 17.375 1.00 42.75 83 GLY A O 1
ATOM 658 N N . ARG A 1 84 ? -21.186 -17.180 18.799 1.00 46.97 84 ARG A N 1
ATOM 659 C CA . ARG A 1 84 ? -20.343 -17.637 19.943 1.00 46.97 84 ARG A CA 1
ATOM 660 C C . ARG A 1 84 ? -20.670 -19.057 20.484 1.00 46.97 84 ARG A C 1
ATOM 662 O O . ARG A 1 84 ? -20.119 -19.453 21.505 1.00 46.97 84 ARG A O 1
ATOM 669 N N . GLY A 1 85 ? -21.535 -19.838 19.828 1.00 41.25 85 GLY A N 1
ATOM 670 C CA . GLY A 1 85 ? -22.140 -21.057 20.379 1.00 41.25 85 GLY A CA 1
ATOM 671 C C . GLY A 1 85 ? -21.649 -22.417 19.865 1.00 41.25 85 GLY A C 1
ATOM 672 O O . GLY A 1 85 ? -21.944 -23.415 20.517 1.00 41.25 85 GLY A O 1
ATOM 673 N N . SER A 1 86 ? -20.916 -22.530 18.749 1.00 44.19 86 SER A N 1
ATOM 674 C CA . SER A 1 86 ? -20.488 -23.864 18.280 1.00 44.19 86 SER A CA 1
ATOM 675 C C . SER A 1 86 ? -19.122 -24.249 18.849 1.00 44.19 86 SER A C 1
ATOM 677 O O . SER A 1 86 ? -18.086 -23.807 18.359 1.00 44.19 86 SER A O 1
ATOM 679 N N . LYS A 1 87 ? -19.128 -25.098 19.884 1.00 50.31 87 LYS A N 1
ATOM 680 C CA . LYS A 1 87 ? -17.934 -25.696 20.515 1.00 50.31 87 LYS A CA 1
ATOM 681 C C . LYS A 1 87 ? -17.197 -26.721 19.631 1.00 50.31 87 LYS A C 1
ATOM 683 O O . LYS A 1 87 ? -16.212 -27.290 20.087 1.00 50.31 87 LYS A O 1
ATOM 688 N N . TYR A 1 88 ? -17.659 -26.972 18.401 1.00 47.91 88 TYR A N 1
ATOM 689 C CA . TYR A 1 88 ? -17.244 -28.143 17.613 1.00 47.91 88 TYR A CA 1
ATOM 690 C C . TYR A 1 88 ? -16.604 -27.837 16.254 1.00 47.91 88 TYR A C 1
ATOM 692 O O . TYR A 1 88 ? -16.196 -28.768 15.569 1.00 47.91 88 TYR A O 1
ATOM 700 N N . VAL A 1 89 ? -16.466 -26.568 15.857 1.00 54.69 89 VAL A N 1
ATOM 701 C CA . VAL A 1 89 ? -15.729 -26.218 14.631 1.00 54.69 89 VAL A CA 1
ATOM 702 C C . VAL A 1 89 ? -14.355 -25.701 15.025 1.00 54.69 89 VAL A C 1
ATOM 704 O O . VAL A 1 89 ? -14.249 -24.705 15.742 1.00 54.69 89 VAL A O 1
ATOM 707 N N . ASN A 1 90 ? -13.307 -26.387 14.568 1.00 53.78 90 ASN A N 1
ATOM 708 C CA . ASN A 1 90 ? -11.933 -25.940 14.745 1.00 53.78 90 ASN A CA 1
ATOM 709 C C . ASN A 1 90 ? -11.748 -24.622 13.970 1.00 53.78 90 ASN A C 1
ATOM 711 O O . ASN A 1 90 ? -11.657 -24.623 12.744 1.00 53.78 90 ASN A O 1
ATOM 715 N N . ARG A 1 91 ? -11.791 -23.495 14.693 1.00 61.16 91 ARG A N 1
ATOM 716 C CA . ARG A 1 91 ? -11.892 -22.131 14.135 1.00 61.16 91 ARG A CA 1
ATOM 717 C C . ARG A 1 91 ? -10.725 -21.734 13.231 1.00 61.16 91 ARG A C 1
ATOM 719 O O . ARG A 1 91 ? -10.881 -20.837 12.422 1.00 61.16 91 ARG A O 1
ATOM 726 N N . TRP A 1 92 ? -9.602 -22.438 13.324 1.00 61.22 92 TRP A N 1
ATOM 727 C CA . TRP A 1 92 ? -8.386 -22.155 12.564 1.00 61.22 92 TRP A CA 1
ATOM 728 C C . TRP A 1 92 ? -8.505 -22.389 11.051 1.00 61.22 92 TRP A C 1
ATOM 730 O O . TRP A 1 92 ? -7.693 -21.861 10.305 1.00 61.22 92 TRP A O 1
ATOM 740 N N . PHE A 1 93 ? -9.489 -23.169 10.586 1.00 69.62 93 PHE A N 1
ATOM 741 C CA . PHE A 1 93 ? -9.578 -23.581 9.175 1.00 69.62 93 PHE A CA 1
ATOM 742 C C . PHE A 1 93 ? -10.752 -22.972 8.405 1.00 69.62 93 PHE A C 1
ATOM 744 O O . PHE A 1 93 ? -10.949 -23.303 7.239 1.00 69.62 93 PHE A O 1
ATOM 751 N N . VAL A 1 94 ? -11.555 -22.112 9.037 1.00 77.69 94 VAL A N 1
ATOM 752 C CA . VAL A 1 94 ? -12.690 -21.452 8.380 1.00 77.69 94 VAL A CA 1
ATOM 753 C C . VAL A 1 94 ? -12.465 -19.944 8.441 1.00 77.69 94 VAL A C 1
ATOM 755 O O . VAL A 1 94 ? -12.362 -19.431 9.553 1.00 77.69 94 VAL A O 1
ATOM 758 N N . PRO A 1 95 ? -12.389 -19.244 7.295 1.00 85.31 95 PRO A N 1
ATOM 759 C CA . PRO A 1 95 ? -12.167 -17.804 7.276 1.00 85.31 95 PRO A CA 1
ATOM 760 C C . PRO A 1 95 ? -13.348 -17.064 7.903 1.00 85.31 95 PRO A C 1
ATOM 762 O O . PRO A 1 95 ? -14.509 -17.468 7.757 1.00 85.31 95 PRO A O 1
ATOM 765 N N . ASP A 1 96 ? -13.046 -15.968 8.592 1.00 83.88 96 ASP A N 1
ATOM 766 C CA . ASP A 1 96 ? -14.058 -15.067 9.142 1.00 83.88 96 ASP A CA 1
ATOM 767 C C . ASP A 1 96 ? -14.671 -14.210 8.029 1.00 83.88 96 ASP A C 1
ATOM 769 O O . ASP A 1 96 ? -15.873 -13.939 8.053 1.00 83.88 96 ASP A O 1
ATOM 773 N N . ARG A 1 97 ? -13.864 -13.838 7.023 1.00 86.62 97 ARG A N 1
ATOM 774 C CA . ARG A 1 97 ? -14.286 -13.002 5.890 1.00 86.62 97 ARG A CA 1
ATOM 775 C C . ARG A 1 97 ? -13.719 -13.499 4.565 1.00 86.62 97 ARG A C 1
ATOM 777 O O . ARG A 1 97 ? -12.613 -14.039 4.518 1.00 86.62 97 ARG A O 1
ATOM 784 N N . LEU A 1 98 ? -14.488 -13.277 3.504 1.00 90.69 98 LEU A N 1
ATOM 785 C CA . LEU A 1 98 ? -14.037 -13.315 2.117 1.00 90.69 98 LEU A CA 1
ATOM 786 C C . LEU A 1 98 ? -14.368 -11.962 1.491 1.00 90.69 98 LEU A C 1
ATOM 788 O O . LEU A 1 98 ? -15.541 -11.594 1.371 1.00 90.69 98 LEU A O 1
ATOM 792 N N . ASP A 1 99 ? -13.328 -11.262 1.065 1.00 92.19 99 ASP A N 1
ATOM 793 C CA . ASP A 1 99 ? -13.411 -9.937 0.473 1.00 92.19 99 ASP A CA 1
ATOM 794 C C . ASP A 1 99 ? -12.941 -9.975 -0.989 1.00 92.19 99 ASP A C 1
ATOM 796 O O . ASP A 1 99 ? -11.990 -10.677 -1.339 1.00 92.19 99 ASP A O 1
ATOM 800 N N . TYR A 1 100 ? -13.597 -9.191 -1.842 1.00 94.62 100 TYR A N 1
ATOM 801 C CA . TYR A 1 100 ? -13.013 -8.726 -3.096 1.00 94.62 100 TYR A CA 1
ATOM 802 C C . TYR A 1 100 ? -12.248 -7.437 -2.819 1.00 94.62 100 TYR A C 1
ATOM 804 O O . TYR A 1 100 ? -12.780 -6.515 -2.195 1.00 94.62 100 TYR A O 1
ATOM 812 N N . VAL A 1 101 ? -11.011 -7.368 -3.286 1.00 95.50 101 VAL A N 1
ATOM 813 C CA . VAL A 1 101 ? -10.143 -6.202 -3.149 1.00 95.50 101 VAL A CA 1
ATOM 814 C C . VAL A 1 101 ? -9.805 -5.691 -4.537 1.00 95.50 101 VAL A C 1
ATOM 816 O O . VAL A 1 101 ? -9.568 -6.476 -5.450 1.00 95.50 101 VAL A O 1
ATOM 819 N N . HIS A 1 102 ? -9.766 -4.376 -4.693 1.00 95.00 102 HIS A N 1
ATOM 820 C CA . HIS A 1 102 ? -9.267 -3.741 -5.899 1.00 95.00 102 HIS A CA 1
ATOM 821 C C . HIS A 1 102 ? -8.437 -2.523 -5.518 1.00 95.00 102 HIS A C 1
ATOM 823 O O . HIS A 1 102 ? -8.968 -1.553 -4.970 1.00 95.00 102 HIS A O 1
ATOM 829 N N . ASN A 1 103 ? -7.135 -2.606 -5.785 1.00 94.88 103 ASN A N 1
ATOM 830 C CA . ASN A 1 103 ? -6.230 -1.471 -5.689 1.00 94.88 103 ASN A CA 1
ATOM 831 C C . ASN A 1 103 ? -5.934 -0.974 -7.100 1.00 94.88 103 ASN A C 1
ATOM 833 O O . ASN A 1 103 ? -5.707 -1.791 -7.987 1.00 94.88 103 ASN A O 1
ATOM 837 N N . ALA A 1 104 ? -5.940 0.333 -7.305 1.00 93.06 104 ALA A N 1
ATOM 838 C CA . ALA A 1 104 ? -5.622 0.933 -8.584 1.00 93.06 104 ALA A CA 1
ATOM 839 C C . ALA A 1 104 ? -4.865 2.244 -8.389 1.00 93.06 104 ALA A C 1
ATOM 841 O O . ALA A 1 104 ? -5.154 2.992 -7.449 1.00 93.06 104 ALA A O 1
ATOM 842 N N . ARG A 1 105 ? -3.923 2.522 -9.286 1.00 91.56 105 ARG A N 1
ATOM 843 C CA . ARG A 1 105 ? -3.196 3.787 -9.353 1.00 91.56 105 ARG A CA 1
ATOM 844 C C . ARG A 1 105 ? -3.343 4.412 -10.727 1.00 91.56 105 ARG A C 1
ATOM 846 O O . ARG A 1 105 ? -3.185 3.732 -11.744 1.00 91.56 105 ARG A O 1
ATOM 853 N N . TYR A 1 106 ? -3.603 5.711 -10.718 1.00 89.06 106 TYR A N 1
ATOM 854 C CA . TYR A 1 106 ? -3.695 6.526 -11.910 1.00 89.06 106 TYR A CA 1
ATOM 855 C C . TYR A 1 106 ? -2.903 7.810 -11.742 1.00 89.06 106 TYR A C 1
ATOM 857 O O . TYR A 1 106 ? -3.070 8.482 -10.725 1.00 89.06 106 TYR A O 1
ATOM 865 N N . ASP A 1 107 ? -2.168 8.187 -12.776 1.00 87.12 107 ASP A N 1
ATOM 866 C CA . ASP A 1 107 ? -1.474 9.467 -12.824 1.00 87.12 107 ASP A CA 1
ATOM 867 C C . ASP A 1 107 ? -2.201 10.391 -13.780 1.00 87.12 107 ASP A C 1
ATOM 869 O O . ASP A 1 107 ? -2.646 9.982 -14.855 1.00 87.12 107 ASP A O 1
ATOM 873 N N . LEU A 1 108 ? -2.361 11.641 -13.362 1.00 85.19 108 LEU A N 1
ATOM 874 C CA . LEU A 1 108 ? -2.967 12.686 -14.156 1.00 85.19 108 LEU A CA 1
ATOM 875 C C . LEU A 1 108 ? -1.956 13.792 -14.423 1.00 85.19 108 LEU A C 1
ATOM 877 O O . LEU A 1 108 ? -1.689 14.632 -13.556 1.00 85.19 108 LEU A O 1
ATOM 881 N N . TYR A 1 109 ? -1.475 13.834 -15.660 1.00 77.81 109 TYR A N 1
ATOM 882 C CA . TYR A 1 109 ? -0.572 14.858 -16.181 1.00 77.81 109 TYR A CA 1
ATOM 883 C C . TYR A 1 109 ? -1.348 16.121 -16.572 1.00 77.81 109 TYR A C 1
ATOM 885 O O . TYR A 1 109 ? -1.372 16.565 -17.715 1.00 77.81 109 TYR A O 1
ATOM 893 N N . ALA A 1 110 ? -2.048 16.705 -15.599 1.00 66.31 110 ALA A N 1
ATOM 894 C CA . ALA A 1 110 ? -2.857 17.907 -15.806 1.00 66.31 110 ALA A CA 1
ATOM 895 C C . ALA A 1 110 ? -2.022 19.202 -15.875 1.00 66.31 110 ALA A C 1
ATOM 897 O O . ALA A 1 110 ? -2.562 20.256 -16.217 1.00 66.31 110 ALA A O 1
ATOM 898 N N . PHE A 1 111 ? -0.737 19.132 -15.512 1.00 64.56 111 PHE A N 1
ATOM 899 C CA . PHE A 1 111 ? 0.170 20.277 -15.385 1.00 64.56 111 PHE A CA 1
ATOM 900 C C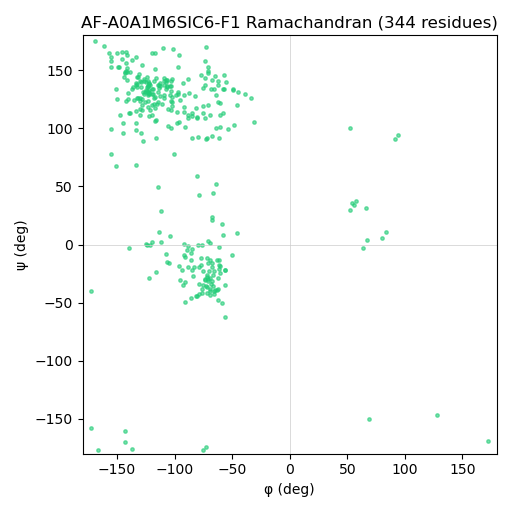 . PHE A 1 111 ? 1.393 20.205 -16.320 1.00 64.56 111 PHE A C 1
ATOM 902 O O . PHE A 1 111 ? 2.227 21.107 -16.274 1.00 64.56 111 PHE A O 1
ATOM 909 N N . GLY A 1 112 ? 1.478 19.158 -17.150 1.00 55.59 112 GLY A N 1
ATOM 910 C CA . GLY A 1 112 ? 2.592 18.876 -18.059 1.00 55.59 112 GLY A CA 1
ATOM 911 C C . GLY A 1 112 ? 2.680 19.792 -19.288 1.00 55.59 112 GLY A C 1
ATOM 912 O O . GLY A 1 112 ? 1.781 20.598 -19.560 1.00 55.59 112 GLY A O 1
ATOM 913 N N . GLY A 1 113 ? 3.803 19.692 -20.006 1.00 54.00 113 GLY A N 1
ATOM 914 C CA . GLY A 1 113 ? 4.135 20.491 -21.196 1.00 54.00 113 GLY A CA 1
ATOM 915 C C . GLY A 1 113 ? 3.332 20.102 -22.446 1.00 54.00 113 GLY A C 1
ATOM 916 O O . GLY A 1 113 ? 2.414 19.292 -22.376 1.00 54.00 113 GLY A O 1
ATOM 917 N N . GLU A 1 114 ? 3.654 20.691 -23.609 1.00 52.22 114 GLU A N 1
ATOM 918 C CA . GLU A 1 114 ? 2.909 20.488 -24.874 1.00 52.22 114 GLU A CA 1
ATOM 919 C C . GLU A 1 114 ? 2.793 19.007 -25.311 1.00 52.22 114 GLU A C 1
ATOM 921 O O . GLU A 1 114 ? 1.840 18.668 -26.017 1.00 52.22 114 GLU A O 1
ATOM 926 N N . ASP A 1 115 ? 3.679 18.123 -24.837 1.00 52.16 115 ASP A N 1
ATOM 927 C CA . ASP A 1 115 ? 3.744 16.706 -25.225 1.00 52.16 115 ASP A CA 1
ATOM 928 C C . ASP A 1 115 ? 2.860 15.756 -24.382 1.00 52.16 115 ASP A C 1
ATOM 930 O O . ASP A 1 115 ? 2.456 14.699 -24.875 1.00 52.16 115 ASP A O 1
ATOM 934 N N . ASP A 1 116 ? 2.439 16.156 -23.175 1.00 50.56 116 ASP A N 1
ATOM 935 C CA . ASP A 1 116 ? 1.634 15.317 -22.257 1.00 50.56 116 ASP A CA 1
ATOM 936 C C . ASP A 1 116 ? 0.116 15.379 -22.543 1.00 50.56 116 ASP A C 1
ATOM 938 O O . ASP A 1 116 ? -0.704 14.671 -21.950 1.00 50.56 116 ASP A O 1
ATOM 942 N N . TYR A 1 117 ? -0.297 16.221 -23.495 1.00 48.12 117 TYR A N 1
ATOM 943 C CA . TYR A 1 117 ? -1.707 16.521 -23.776 1.00 48.12 117 TYR A CA 1
ATOM 944 C C . TYR A 1 117 ? -2.510 15.363 -24.390 1.00 48.12 117 TYR A C 1
ATOM 946 O O . TYR A 1 117 ? -3.742 15.434 -24.442 1.00 48.12 117 TYR A O 1
ATOM 954 N N . ASN A 1 118 ? -1.855 14.299 -24.860 1.00 52.28 118 ASN A N 1
ATOM 955 C CA . ASN A 1 118 ? -2.520 13.233 -25.614 1.00 52.28 118 ASN A CA 1
ATOM 956 C C . ASN A 1 118 ? -3.044 12.071 -24.750 1.00 52.28 118 ASN A C 1
ATOM 958 O O . ASN A 1 118 ? -3.828 11.262 -25.251 1.00 52.28 118 ASN A O 1
ATOM 962 N N . SER A 1 119 ? -2.686 11.983 -23.464 1.00 57.38 119 SER A N 1
ATOM 963 C CA . SER A 1 119 ? -3.264 11.019 -22.508 1.00 57.38 119 SER A CA 1
ATOM 964 C C . SER A 1 119 ? -3.144 11.530 -21.065 1.00 57.38 119 SER A C 1
ATOM 966 O O . SER A 1 119 ? -2.319 11.051 -20.299 1.00 57.38 119 SER A O 1
ATOM 968 N N . PRO A 1 120 ? -4.010 12.470 -20.636 1.00 68.06 120 PRO A N 1
ATOM 969 C CA . PRO A 1 120 ? -3.892 13.128 -19.331 1.00 68.06 120 PRO A CA 1
ATOM 970 C C . PRO A 1 120 ? -4.230 12.216 -18.142 1.00 68.06 120 PRO A C 1
ATOM 972 O O . PRO A 1 120 ? -4.299 12.701 -17.019 1.00 68.06 120 PRO A O 1
ATOM 975 N N . LEU A 1 121 ? -4.533 10.938 -18.380 1.00 74.12 121 LEU A N 1
ATOM 976 C CA . LEU A 1 121 ? -4.823 9.933 -17.365 1.00 74.12 121 LEU A CA 1
ATOM 977 C C . LEU A 1 121 ? -4.145 8.626 -17.771 1.00 74.12 121 LEU A C 1
ATOM 979 O O . LEU A 1 121 ? -4.565 7.977 -18.731 1.00 74.12 121 LEU A O 1
ATOM 983 N N . VAL A 1 122 ? -3.150 8.216 -16.998 1.00 77.25 122 VAL A N 1
ATOM 984 C CA . VAL A 1 122 ? -2.380 6.995 -17.216 1.00 77.25 122 VAL A CA 1
ATOM 985 C C . VAL A 1 122 ? -2.721 6.002 -16.114 1.00 77.25 122 VAL A C 1
ATOM 987 O O . VAL A 1 122 ? -2.548 6.282 -14.932 1.00 77.25 122 VAL A O 1
ATOM 990 N N . SER A 1 123 ? -3.222 4.822 -16.487 1.00 81.44 123 SER A N 1
ATOM 991 C CA . SER A 1 123 ? -3.340 3.699 -15.549 1.00 81.44 123 SER A CA 1
ATOM 992 C C . SER A 1 123 ? -1.952 3.104 -15.328 1.00 81.44 123 SER A C 1
ATOM 994 O O . SER A 1 123 ? -1.375 2.533 -16.252 1.00 81.44 123 SER A O 1
ATOM 996 N N . ARG A 1 124 ? -1.418 3.234 -14.112 1.00 83.81 124 ARG A N 1
ATOM 997 C CA . ARG A 1 124 ? -0.103 2.683 -13.743 1.00 83.81 124 ARG A CA 1
ATOM 998 C C . ARG A 1 124 ? -0.208 1.291 -13.133 1.00 83.81 124 ARG A C 1
ATOM 1000 O O . ARG A 1 124 ? 0.663 0.451 -13.350 1.00 83.81 124 ARG A O 1
ATOM 1007 N N . ASP A 1 125 ? -1.277 1.047 -12.376 1.00 88.75 125 ASP A N 1
ATOM 1008 C CA . ASP A 1 125 ? -1.476 -0.199 -11.641 1.00 88.75 125 ASP A CA 1
ATOM 1009 C C . ASP A 1 125 ? -2.965 -0.522 -11.477 1.00 88.75 125 ASP A C 1
ATOM 1011 O O . ASP A 1 125 ? -3.763 0.331 -11.095 1.00 88.75 125 ASP A O 1
ATOM 1015 N N . GLN A 1 126 ? -3.327 -1.772 -11.736 1.00 91.62 126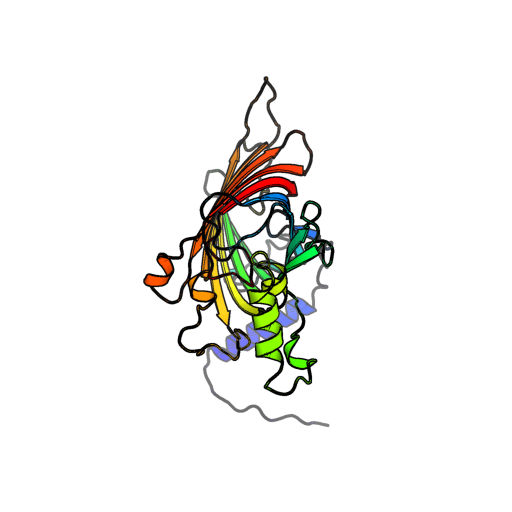 GLN A N 1
ATOM 1016 C CA . GLN A 1 126 ? -4.632 -2.380 -11.523 1.00 91.62 126 GLN A CA 1
ATOM 1017 C C . GLN A 1 126 ? -4.401 -3.721 -10.846 1.00 91.62 126 GLN A C 1
ATOM 1019 O O . GLN A 1 126 ? -3.843 -4.635 -11.446 1.00 91.62 126 GLN A O 1
ATOM 1024 N N . ASN A 1 127 ? -4.860 -3.857 -9.609 1.00 94.19 127 ASN A N 1
ATOM 1025 C CA . ASN A 1 127 ? -4.562 -5.003 -8.764 1.00 94.19 127 ASN A CA 1
ATOM 1026 C C . ASN A 1 127 ? -5.827 -5.549 -8.070 1.00 94.19 127 ASN A C 1
ATOM 1028 O O . ASN A 1 127 ? -6.021 -5.364 -6.857 1.00 94.19 127 ASN A O 1
ATOM 1032 N N . PRO A 1 128 ? -6.769 -6.135 -8.839 1.00 96.44 128 PRO A N 1
ATOM 1033 C CA . PRO A 1 128 ? -7.899 -6.875 -8.294 1.00 96.44 128 PRO A CA 1
ATOM 1034 C C . PRO A 1 128 ? -7.488 -8.217 -7.670 1.00 96.44 128 PRO A C 1
ATOM 1036 O O . PRO A 1 128 ? -6.590 -8.912 -8.144 1.00 96.44 128 PRO A O 1
ATOM 1039 N N . GLY A 1 129 ? -8.224 -8.646 -6.646 1.00 96.19 129 GLY A N 1
ATOM 1040 C CA . GLY A 1 129 ? -8.017 -9.952 -6.035 1.00 96.19 129 GLY A CA 1
ATOM 1041 C C . GLY A 1 129 ? -9.107 -10.383 -5.066 1.00 96.19 129 GLY A C 1
ATOM 1042 O O . GLY A 1 129 ? -10.048 -9.650 -4.753 1.00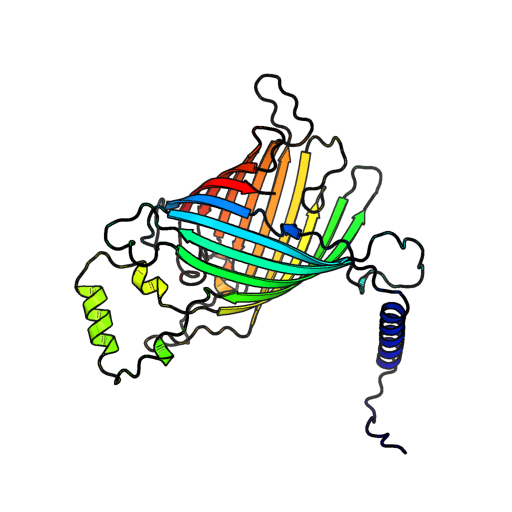 96.19 129 GLY A O 1
ATOM 1043 N N . LEU A 1 130 ? -8.962 -11.615 -4.589 1.00 95.94 130 LEU A N 1
ATOM 1044 C CA . LEU A 1 130 ? -9.790 -12.202 -3.541 1.00 95.94 130 LEU A CA 1
ATOM 1045 C C . LEU A 1 130 ? -8.947 -12.423 -2.293 1.00 95.94 130 LEU A C 1
ATOM 1047 O O . LEU A 1 130 ? -7.809 -12.883 -2.382 1.00 95.94 130 LEU A O 1
ATOM 1051 N N . LEU A 1 131 ? -9.528 -12.136 -1.132 1.00 95.62 131 LEU A N 1
ATOM 1052 C CA . LEU A 1 131 ? -8.842 -12.172 0.150 1.00 95.62 131 LEU A CA 1
ATOM 1053 C C . LEU A 1 131 ? -9.666 -12.933 1.185 1.00 95.62 131 LEU A C 1
ATOM 1055 O O . LEU A 1 131 ? -10.826 -12.612 1.435 1.00 95.62 131 LEU A O 1
ATOM 1059 N N . LEU A 1 132 ? -9.048 -13.925 1.811 1.00 93.75 132 LEU A N 1
ATOM 1060 C CA . LEU A 1 132 ? -9.559 -14.602 2.994 1.00 93.75 132 LEU A CA 1
ATOM 1061 C C . LEU A 1 132 ? -8.912 -13.995 4.231 1.00 93.75 132 LEU A C 1
ATOM 1063 O O . LEU A 1 132 ? -7.687 -13.901 4.285 1.00 93.75 132 LEU A O 1
ATOM 1067 N N . SER A 1 133 ? -9.712 -13.651 5.238 1.00 91.75 133 SER A N 1
ATOM 1068 C CA . SER A 1 133 ? -9.216 -13.096 6.501 1.00 91.75 133 SER A CA 1
ATOM 1069 C C . SER A 1 133 ? -9.639 -13.946 7.695 1.00 91.75 133 SER A C 1
ATOM 1071 O O . SER A 1 133 ? -10.785 -14.391 7.788 1.00 91.75 133 SER A O 1
ATOM 1073 N N . PHE A 1 134 ? -8.707 -14.129 8.628 1.00 90.56 134 PHE A N 1
ATOM 1074 C CA . PHE A 1 134 ? -8.888 -14.832 9.895 1.00 90.56 134 PHE A CA 1
ATOM 1075 C C . PHE A 1 134 ? -8.543 -13.872 11.037 1.00 90.56 134 PHE A C 1
ATOM 1077 O O . PHE A 1 134 ? -7.378 -13.519 11.231 1.00 90.56 134 PHE A O 1
ATOM 1084 N N . ASP A 1 135 ? -9.544 -13.447 11.800 1.00 87.00 135 ASP A N 1
ATOM 1085 C CA . ASP A 1 135 ? -9.446 -12.416 12.828 1.00 87.00 135 ASP A CA 1
ATOM 1086 C C . ASP A 1 135 ? -9.427 -13.021 14.227 1.00 87.00 135 ASP A C 1
ATOM 1088 O O . ASP A 1 135 ? -10.332 -13.733 14.659 1.00 87.00 135 ASP A O 1
ATOM 1092 N N . HIS A 1 136 ? -8.382 -12.702 14.977 1.00 84.75 136 HIS A N 1
ATOM 1093 C CA . HIS A 1 136 ? -8.166 -13.202 16.323 1.00 84.75 136 HIS A CA 1
ATOM 1094 C C . HIS A 1 136 ? -8.039 -12.019 17.277 1.00 84.75 136 HIS A C 1
ATOM 1096 O O . HIS A 1 136 ? -7.261 -11.091 17.062 1.00 84.75 136 HIS A O 1
ATOM 1102 N N . ARG A 1 137 ? -8.825 -12.051 18.356 1.00 82.00 137 ARG A N 1
ATOM 1103 C CA . ARG A 1 137 ? -8.795 -11.040 19.415 1.00 82.00 137 ARG A CA 1
ATOM 1104 C C . ARG A 1 137 ? -8.310 -11.675 20.710 1.00 82.00 137 ARG A C 1
ATOM 1106 O O . ARG A 1 137 ? -8.943 -12.600 21.218 1.00 82.00 137 ARG A O 1
ATOM 1113 N N . TYR A 1 138 ? -7.238 -11.128 21.269 1.00 79.69 138 TYR A N 1
ATOM 1114 C CA . TYR A 1 138 ? -6.693 -11.524 22.561 1.00 79.69 138 TYR A CA 1
ATOM 1115 C C . TYR A 1 138 ? -7.066 -10.479 23.615 1.00 79.69 138 TYR A C 1
ATOM 1117 O O . TYR A 1 138 ? -6.854 -9.281 23.433 1.00 79.69 138 TYR A O 1
ATOM 1125 N N . SER A 1 139 ? -7.633 -10.931 24.732 1.00 69.12 139 SER A N 1
ATOM 1126 C CA . SER A 1 139 ? -7.955 -10.086 25.886 1.00 69.12 139 SER A CA 1
ATOM 1127 C C . SER A 1 139 ? -7.352 -10.707 27.144 1.00 69.12 139 SER A C 1
ATOM 1129 O O . SER A 1 139 ? -7.984 -11.536 27.799 1.00 69.12 139 SER A O 1
ATOM 1131 N N . GLY A 1 140 ? -6.107 -10.346 27.454 1.00 54.53 140 GLY A N 1
ATOM 1132 C CA . GLY A 1 140 ? -5.416 -10.751 28.677 1.00 54.53 140 GLY A CA 1
ATOM 1133 C C . GLY A 1 140 ? -5.102 -9.534 29.540 1.00 54.53 140 GLY A C 1
ATOM 1134 O O . GLY A 1 140 ? -4.073 -8.907 29.338 1.00 54.53 140 GLY A O 1
ATOM 1135 N N . GLY A 1 141 ? -5.996 -9.180 30.470 1.00 53.62 141 GLY A N 1
ATOM 1136 C CA . GLY A 1 141 ? -5.746 -8.214 31.556 1.00 53.62 141 GLY A CA 1
ATOM 1137 C C . GLY A 1 141 ? -5.452 -6.746 31.188 1.00 53.62 141 GLY A C 1
ATOM 1138 O O . GLY A 1 141 ? -5.315 -5.940 32.103 1.00 53.62 141 GLY A O 1
ATOM 1139 N N . GLY A 1 142 ? -5.376 -6.387 29.903 1.00 68.12 142 GLY A N 1
ATOM 1140 C CA . GLY A 1 142 ? -5.115 -5.029 29.401 1.00 68.12 142 GLY A CA 1
ATOM 1141 C C . GLY A 1 142 ? -5.903 -4.702 28.125 1.00 68.12 142 GLY A C 1
ATOM 1142 O O . GLY A 1 142 ? -6.907 -5.358 27.835 1.00 68.12 142 GLY A O 1
ATOM 1143 N N . SER A 1 143 ? -5.456 -3.690 27.367 1.00 71.62 143 SER A N 1
ATOM 1144 C CA . SER A 1 143 ? -6.066 -3.298 26.085 1.00 71.62 143 SER A CA 1
ATOM 1145 C C . SER A 1 143 ? -6.134 -4.484 25.114 1.00 71.62 143 SER A C 1
ATOM 1147 O O . SER A 1 143 ? -5.189 -5.276 25.060 1.00 71.62 143 SER A O 1
ATOM 1149 N N . PRO A 1 144 ? -7.231 -4.644 24.352 1.00 78.69 144 PRO A N 1
ATOM 1150 C CA . PRO A 1 144 ? -7.358 -5.753 23.417 1.00 78.69 144 PRO A CA 1
ATOM 1151 C C . PRO A 1 144 ? -6.275 -5.685 22.340 1.00 78.69 144 PRO A C 1
ATOM 1153 O O . PRO A 1 144 ? -6.000 -4.623 21.786 1.00 78.69 144 PRO A O 1
ATOM 1156 N N . LEU A 1 145 ? -5.697 -6.843 22.031 1.00 85.25 145 LEU A N 1
ATOM 1157 C CA . LEU A 1 145 ? -4.767 -7.014 20.922 1.00 85.25 145 LEU A CA 1
ATOM 1158 C C . LEU A 1 145 ? -5.456 -7.790 19.808 1.00 85.25 145 LEU A C 1
ATOM 1160 O O . LEU A 1 145 ? -6.193 -8.751 20.057 1.00 85.25 145 LEU A O 1
ATOM 1164 N N . TYR A 1 146 ? -5.201 -7.362 18.582 1.00 87.38 146 TYR A N 1
ATOM 1165 C CA . TYR A 1 146 ? -5.772 -7.929 17.377 1.00 87.38 146 TYR A CA 1
ATOM 1166 C C . TYR A 1 146 ? -4.672 -8.565 16.543 1.00 87.38 146 TYR A C 1
ATOM 1168 O O . TYR A 1 146 ? -3.590 -8.006 16.373 1.00 87.38 146 TYR A O 1
ATOM 1176 N N . GLN A 1 147 ? -4.975 -9.741 16.014 1.00 90.12 147 GLN A N 1
ATOM 1177 C CA . GLN A 1 147 ? -4.182 -10.424 15.011 1.00 90.12 147 GLN A CA 1
ATOM 1178 C C . GLN A 1 147 ? -5.099 -10.745 13.836 1.00 90.12 147 GLN A C 1
ATOM 1180 O O . GLN A 1 147 ? -6.173 -11.308 14.035 1.00 90.12 147 GLN A O 1
ATOM 1185 N N . ARG A 1 148 ? -4.669 -10.421 12.621 1.00 91.06 148 ARG A N 1
ATOM 1186 C CA . ARG A 1 148 ? -5.316 -10.882 11.396 1.00 91.06 148 ARG A CA 1
ATOM 1187 C C . ARG A 1 148 ? -4.317 -11.644 10.554 1.00 91.06 148 ARG A C 1
ATOM 1189 O O . ARG A 1 148 ? -3.229 -11.138 10.297 1.00 91.06 148 ARG A O 1
ATOM 1196 N N . LEU A 1 149 ? -4.709 -12.830 10.114 1.00 94.06 149 LEU A N 1
ATOM 1197 C CA . LEU A 1 149 ? -4.014 -13.557 9.060 1.00 94.06 149 LEU A CA 1
ATOM 1198 C C . LEU A 1 149 ? -4.827 -13.436 7.780 1.00 94.06 149 LEU A C 1
ATOM 1200 O O . LEU A 1 149 ? -6.051 -13.561 7.819 1.00 94.06 149 LEU A O 1
ATOM 1204 N N . GLU A 1 150 ? -4.158 -13.192 6.664 1.00 94.94 150 GLU A N 1
ATOM 1205 C CA . GLU A 1 150 ? -4.799 -13.082 5.364 1.00 94.94 150 GLU A CA 1
ATOM 1206 C C . GLU A 1 150 ? -4.093 -13.954 4.332 1.00 94.94 150 GLU A C 1
ATOM 1208 O O . GLU A 1 150 ? -2.865 -14.052 4.305 1.00 94.94 150 GLU A O 1
ATOM 1213 N N . LEU A 1 151 ? -4.902 -14.581 3.485 1.00 96.94 151 LEU A N 1
ATOM 1214 C CA . LEU A 1 151 ? -4.472 -15.345 2.324 1.00 96.94 151 LEU A CA 1
ATOM 1215 C C . LEU A 1 151 ? -5.252 -14.823 1.124 1.00 96.94 151 LEU A C 1
ATOM 1217 O O . LEU A 1 151 ? -6.481 -14.817 1.161 1.00 96.94 151 LEU A O 1
ATOM 1221 N N . GLY A 1 152 ? -4.568 -14.405 0.067 1.00 96.81 152 GLY A N 1
ATOM 1222 C CA . GLY A 1 152 ? -5.236 -13.873 -1.115 1.00 96.81 152 GLY A CA 1
ATOM 1223 C C . GLY A 1 152 ? -4.593 -14.289 -2.423 1.00 96.81 152 GLY A C 1
ATOM 1224 O O . GLY A 1 152 ? -3.451 -14.739 -2.448 1.00 96.81 152 GLY A O 1
ATOM 1225 N N . VAL A 1 153 ? -5.346 -14.134 -3.505 1.00 96.88 153 VAL A N 1
ATOM 1226 C CA . VAL A 1 153 ? -4.859 -14.291 -4.879 1.00 96.88 153 VAL A CA 1
ATOM 1227 C C . VAL A 1 153 ? -5.209 -13.026 -5.634 1.00 96.88 153 VAL A C 1
ATOM 1229 O O . VAL A 1 153 ? -6.358 -12.578 -5.593 1.00 96.88 153 VAL A O 1
ATOM 1232 N N . PHE A 1 154 ? -4.211 -12.467 -6.298 1.00 95.94 154 PHE A N 1
ATOM 1233 C CA . PHE A 1 154 ? -4.293 -11.188 -6.975 1.00 95.94 154 PHE A CA 1
ATOM 1234 C C . PHE A 1 154 ? -3.756 -11.311 -8.393 1.00 95.94 154 PHE A C 1
ATOM 1236 O O . PHE A 1 154 ? -2.828 -12.080 -8.654 1.00 95.94 154 PHE A O 1
ATOM 1243 N N . HIS A 1 155 ? -4.357 -10.537 -9.284 1.00 93.12 155 HIS A N 1
ATOM 1244 C CA . HIS A 1 155 ? -3.846 -10.267 -10.615 1.00 93.12 155 HIS A CA 1
ATOM 1245 C C . HIS A 1 155 ? -3.464 -8.796 -10.647 1.00 93.12 155 HIS A C 1
ATOM 1247 O O . HIS A 1 155 ? -4.284 -7.961 -10.275 1.00 93.12 155 HIS A O 1
ATOM 1253 N N . GLN A 1 156 ? -2.246 -8.486 -11.066 1.00 90.62 156 GLN A N 1
ATOM 1254 C CA . GLN A 1 156 ? -1.740 -7.128 -11.134 1.00 90.62 156 GLN A CA 1
ATOM 1255 C C . GLN A 1 156 ? -1.308 -6.827 -12.564 1.00 90.62 156 GLN A C 1
ATOM 1257 O O . GLN A 1 156 ? -0.609 -7.630 -13.172 1.00 90.62 156 GLN A O 1
ATOM 1262 N N . SER A 1 157 ? -1.742 -5.691 -13.101 1.00 87.25 157 SER A N 1
ATOM 1263 C CA . SER A 1 157 ? -1.387 -5.243 -14.448 1.00 87.25 157 SER A CA 1
ATOM 1264 C C . SER A 1 157 ? -1.377 -3.723 -14.542 1.00 87.25 157 SER A C 1
ATOM 1266 O O . SER A 1 157 ? -1.919 -3.045 -13.675 1.00 87.25 157 SER A O 1
ATOM 1268 N N . ASN A 1 158 ? -0.795 -3.152 -15.591 1.00 81.94 158 ASN A N 1
ATOM 1269 C CA . ASN A 1 158 ? -1.000 -1.735 -15.927 1.00 81.94 158 ASN A CA 1
ATOM 1270 C C . ASN A 1 158 ? -2.223 -1.492 -16.840 1.00 81.94 158 ASN A C 1
ATOM 1272 O O . ASN A 1 158 ? -2.549 -0.342 -17.131 1.00 81.94 158 ASN A O 1
ATOM 1276 N N . ALA A 1 159 ? -2.934 -2.555 -17.243 1.00 76.50 159 ALA A N 1
ATOM 1277 C CA . ALA A 1 159 ? -4.112 -2.521 -18.117 1.00 76.50 159 ALA A CA 1
ATOM 1278 C C . ALA A 1 159 ? -3.885 -1.829 -19.476 1.00 76.50 159 ALA A C 1
ATOM 1280 O O . ALA A 1 159 ? -4.796 -1.194 -20.017 1.00 76.50 159 ALA A O 1
ATOM 1281 N N . ARG A 1 160 ? -2.679 -1.965 -20.039 1.00 71.88 160 ARG A N 1
ATOM 1282 C CA . ARG A 1 160 ? -2.369 -1.527 -21.404 1.00 71.88 160 ARG A CA 1
ATOM 1283 C C . ARG A 1 160 ? -2.575 -2.681 -22.397 1.00 71.88 160 ARG A C 1
ATOM 1285 O O . ARG A 1 160 ? -2.263 -3.819 -22.059 1.00 71.88 160 ARG A O 1
ATOM 1292 N N . PRO A 1 161 ? -3.154 -2.417 -23.583 1.00 63.09 161 PRO A N 1
ATOM 1293 C CA . PRO A 1 161 ? -3.275 -3.424 -24.629 1.00 63.09 161 PRO A CA 1
ATOM 1294 C C . PRO A 1 161 ? -1.906 -3.732 -25.246 1.00 63.09 161 PRO A C 1
ATOM 1296 O O . PRO A 1 161 ? -1.067 -2.842 -25.376 1.00 63.09 161 PRO A O 1
ATOM 1299 N N . ASP A 1 162 ? -1.708 -4.979 -25.669 1.00 60.38 162 ASP A N 1
ATOM 1300 C CA . ASP A 1 162 ? -0.484 -5.418 -26.340 1.00 60.38 162 ASP A CA 1
ATOM 1301 C C . ASP A 1 162 ? -0.438 -4.828 -27.766 1.00 60.38 162 ASP A C 1
ATOM 1303 O O . ASP A 1 162 ? -0.955 -5.418 -28.722 1.00 60.38 162 ASP A O 1
ATOM 1307 N N . GLU A 1 163 ? 0.176 -3.653 -27.940 1.00 50.00 163 GLU A N 1
ATOM 1308 C CA . GLU A 1 163 ? 0.307 -3.001 -29.258 1.00 50.00 163 GLU A CA 1
ATOM 1309 C C . GLU A 1 163 ? 1.147 -3.821 -30.261 1.00 50.00 163 GLU A C 1
ATOM 1311 O O . GLU A 1 163 ? 1.080 -3.589 -31.468 1.00 50.00 163 GLU A O 1
ATOM 1316 N N . ALA A 1 164 ? 1.874 -4.843 -29.793 1.00 43.00 164 ALA A N 1
ATOM 1317 C CA . ALA A 1 164 ? 2.597 -5.791 -30.641 1.00 43.00 164 ALA A CA 1
ATOM 1318 C C . ALA A 1 164 ? 1.679 -6.756 -31.422 1.00 43.00 164 ALA A C 1
ATOM 1320 O O . ALA A 1 164 ? 2.134 -7.388 -32.372 1.00 43.00 164 ALA A O 1
ATOM 1321 N N . SER A 1 165 ? 0.399 -6.885 -31.047 1.00 39.25 165 SER A N 1
ATOM 1322 C CA . SER A 1 165 ? -0.522 -7.848 -31.675 1.00 39.25 165 SER A CA 1
ATOM 1323 C C . SER A 1 165 ? -1.359 -7.284 -32.832 1.00 39.25 165 SER A C 1
ATOM 1325 O O . SER A 1 165 ? -1.785 -8.057 -33.689 1.00 39.25 165 SER A O 1
ATOM 1327 N N . ASP A 1 166 ? -1.543 -5.959 -32.900 1.00 36.16 166 ASP A N 1
ATOM 1328 C CA . ASP A 1 166 ? -2.327 -5.280 -33.951 1.00 36.16 166 ASP A CA 1
ATOM 1329 C C . ASP A 1 166 ? -1.460 -4.499 -34.956 1.00 36.16 166 ASP A C 1
ATOM 1331 O O . ASP A 1 166 ? -1.950 -4.047 -35.997 1.00 36.16 166 ASP A O 1
ATOM 1335 N N . MET A 1 167 ? -0.156 -4.368 -34.702 1.00 40.03 167 MET A N 1
ATOM 1336 C CA . MET A 1 167 ? 0.786 -3.896 -35.710 1.00 40.03 167 MET A CA 1
ATOM 1337 C C . MET A 1 167 ? 1.241 -5.070 -36.576 1.00 40.03 167 MET A C 1
ATOM 1339 O O . MET A 1 167 ? 2.240 -5.729 -36.306 1.00 40.03 167 MET A O 1
ATOM 1343 N N . ASP A 1 168 ? 0.514 -5.272 -37.676 1.00 37.31 168 ASP A N 1
ATOM 1344 C CA . ASP A 1 168 ? 0.899 -6.045 -38.867 1.00 37.31 168 ASP A CA 1
ATOM 1345 C C . ASP A 1 168 ? 2.110 -5.363 -39.566 1.00 37.31 168 ASP A C 1
ATOM 1347 O O . ASP A 1 168 ? 2.087 -4.982 -40.741 1.00 37.31 168 ASP A O 1
ATOM 1351 N N . LEU A 1 169 ? 3.169 -5.088 -38.797 1.00 41.22 169 LEU A N 1
ATOM 1352 C CA . LEU A 1 169 ? 4.367 -4.382 -39.215 1.00 41.22 169 LEU A CA 1
ATOM 1353 C C . LEU A 1 169 ? 5.430 -5.405 -39.586 1.00 41.22 169 LEU A C 1
ATOM 1355 O O . LEU A 1 169 ? 6.069 -6.027 -38.744 1.00 41.22 169 LEU A O 1
ATOM 1359 N N . ASN A 1 170 ? 5.629 -5.536 -40.896 1.00 37.69 170 ASN A N 1
ATOM 1360 C CA . ASN A 1 170 ? 6.830 -6.099 -41.499 1.00 37.69 170 ASN A CA 1
ATOM 1361 C C . ASN A 1 170 ? 8.079 -5.752 -40.664 1.00 37.69 170 ASN A C 1
ATOM 1363 O O . ASN A 1 170 ? 8.354 -4.572 -40.443 1.00 37.69 170 ASN A O 1
ATOM 1367 N N . ASN A 1 171 ? 8.829 -6.794 -40.294 1.00 40.19 171 ASN A N 1
ATOM 1368 C CA . ASN A 1 171 ? 10.023 -6.881 -39.433 1.00 40.19 171 ASN A CA 1
ATOM 1369 C C . ASN A 1 171 ? 11.174 -5.860 -39.621 1.00 40.19 171 ASN A C 1
ATOM 1371 O O . ASN A 1 171 ? 12.230 -6.050 -39.037 1.00 40.19 171 ASN A O 1
ATOM 1375 N N . ASN A 1 172 ? 11.019 -4.796 -40.408 1.00 41.88 172 ASN A N 1
ATOM 1376 C CA . ASN A 1 172 ? 12.052 -3.780 -40.634 1.00 41.88 172 ASN A CA 1
ATOM 1377 C C . ASN A 1 172 ? 11.590 -2.346 -40.296 1.00 41.88 172 ASN A C 1
ATOM 1379 O O . ASN A 1 172 ? 12.348 -1.412 -40.521 1.00 41.88 172 ASN A O 1
ATOM 1383 N N . GLY A 1 173 ? 10.343 -2.141 -39.849 1.00 39.09 173 GLY A N 1
ATOM 1384 C CA . GLY A 1 173 ? 9.773 -0.797 -39.643 1.00 39.09 173 GLY A CA 1
ATOM 1385 C C . GLY A 1 173 ? 9.662 -0.335 -38.189 1.00 39.09 173 GLY A C 1
ATOM 1386 O O . GLY A 1 173 ? 9.457 0.853 -37.961 1.00 39.09 173 GLY A O 1
ATOM 1387 N N . ILE A 1 174 ? 9.771 -1.248 -37.218 1.00 44.94 174 ILE A N 1
ATOM 1388 C CA . ILE A 1 174 ? 9.656 -0.903 -35.793 1.00 44.94 174 ILE A CA 1
ATOM 1389 C C . ILE A 1 174 ? 10.961 -0.278 -35.298 1.00 44.94 174 ILE A C 1
ATOM 1391 O O . ILE A 1 174 ? 10.905 0.763 -34.650 1.00 44.94 174 ILE A O 1
ATOM 1395 N N . ASP A 1 175 ? 12.110 -0.834 -35.697 1.00 43.91 175 ASP A N 1
ATOM 1396 C CA . ASP A 1 175 ? 13.429 -0.289 -35.355 1.00 43.91 175 ASP A CA 1
ATOM 1397 C C . ASP A 1 175 ? 13.574 1.147 -35.863 1.00 43.91 175 ASP A C 1
ATOM 1399 O O . ASP A 1 175 ? 13.832 2.046 -35.075 1.00 43.91 175 ASP A O 1
ATOM 1403 N N . ASP A 1 176 ? 13.272 1.404 -37.140 1.00 40.31 176 ASP A N 1
ATOM 1404 C CA . ASP A 1 176 ? 13.369 2.750 -37.717 1.00 40.31 176 ASP A CA 1
ATOM 1405 C C . ASP A 1 176 ? 12.335 3.729 -37.131 1.00 40.31 176 ASP A C 1
ATOM 1407 O O . ASP A 1 176 ? 12.619 4.916 -37.025 1.00 40.31 176 ASP A O 1
ATOM 1411 N N . ALA A 1 177 ? 11.137 3.287 -36.732 1.00 43.03 177 ALA A N 1
ATOM 1412 C CA . ALA A 1 177 ? 10.131 4.180 -36.147 1.00 43.03 177 ALA A CA 1
ATOM 1413 C C . ALA A 1 177 ? 10.413 4.507 -34.670 1.00 43.03 177 ALA A C 1
ATOM 1415 O O . ALA A 1 177 ? 10.132 5.6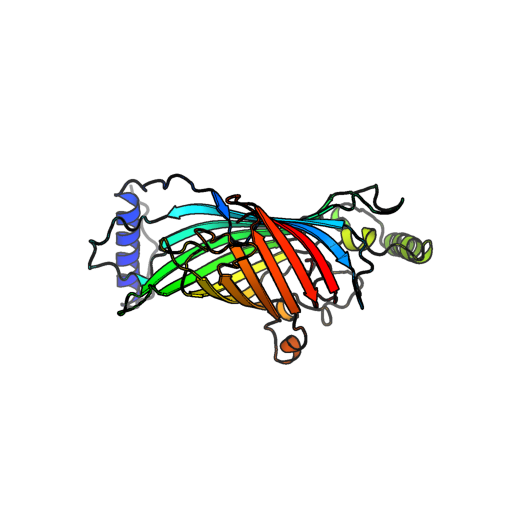25 -34.226 1.00 43.03 177 ALA A O 1
ATOM 1416 N N . LEU A 1 178 ? 10.973 3.554 -33.918 1.00 45.03 178 LEU A N 1
ATOM 1417 C CA . LEU A 1 178 ? 11.328 3.719 -32.512 1.00 45.03 178 LEU A CA 1
ATOM 1418 C C . LEU A 1 178 ? 12.673 4.442 -32.365 1.00 45.03 178 LEU A C 1
ATOM 1420 O O . LEU A 1 178 ? 12.731 5.413 -31.615 1.00 45.03 178 LEU A O 1
ATOM 1424 N N . ASP A 1 179 ? 13.701 4.090 -33.151 1.00 43.47 179 ASP A N 1
ATOM 1425 C CA . ASP A 1 179 ? 14.969 4.835 -33.192 1.00 43.47 179 ASP A CA 1
ATOM 1426 C C . ASP A 1 179 ? 14.743 6.261 -33.681 1.00 43.47 179 ASP A C 1
ATOM 1428 O O . ASP A 1 179 ? 15.337 7.191 -33.143 1.00 43.47 179 ASP A O 1
ATOM 1432 N N . HIS A 1 180 ? 13.852 6.494 -34.649 1.00 40.84 180 HIS A N 1
ATOM 1433 C CA . HIS A 1 180 ? 13.555 7.854 -35.099 1.00 40.84 180 HIS A CA 1
ATOM 1434 C C . HIS A 1 180 ? 12.737 8.643 -34.064 1.00 40.84 180 HIS A C 1
ATOM 1436 O O . HIS A 1 180 ? 12.869 9.864 -34.015 1.00 40.84 180 HIS A O 1
ATOM 1442 N N . ARG A 1 181 ? 11.944 8.000 -33.194 1.00 41.03 181 ARG A N 1
ATOM 1443 C CA . ARG A 1 181 ? 11.286 8.657 -32.045 1.00 41.03 181 ARG A CA 1
ATOM 1444 C C . ARG A 1 181 ? 12.249 8.925 -30.882 1.00 41.03 181 ARG A C 1
ATOM 1446 O O . ARG A 1 181 ? 12.184 9.999 -30.303 1.00 41.03 181 ARG A O 1
ATOM 1453 N N . LEU A 1 182 ? 13.176 8.010 -30.604 1.00 44.72 182 LEU A N 1
ATOM 1454 C CA . LEU A 1 182 ? 14.202 8.148 -29.563 1.00 44.72 182 LEU A CA 1
ATOM 1455 C C . LEU A 1 182 ? 15.312 9.143 -29.951 1.00 44.72 182 LEU A C 1
ATOM 1457 O O . LEU A 1 182 ? 15.891 9.793 -29.088 1.00 44.72 182 LEU A O 1
ATOM 1461 N N . SER A 1 183 ? 15.616 9.282 -31.247 1.00 39.28 183 SER A N 1
ATOM 1462 C CA . SER A 1 183 ? 16.701 10.143 -31.748 1.00 39.28 183 SER A CA 1
ATOM 1463 C C . SER A 1 183 ? 16.269 11.542 -32.202 1.00 39.28 183 SER A C 1
ATOM 1465 O O . SER A 1 183 ? 17.126 12.421 -32.314 1.00 39.28 183 SER A O 1
ATOM 1467 N N . SER A 1 184 ? 14.978 11.785 -32.475 1.00 38.91 184 SER A N 1
ATOM 1468 C CA . SER A 1 184 ? 14.512 13.086 -33.000 1.00 38.91 184 SER A CA 1
ATOM 1469 C C . SER A 1 184 ? 14.084 14.101 -31.937 1.00 38.91 184 SER A C 1
ATOM 1471 O O . SER A 1 184 ? 13.939 15.282 -32.253 1.00 38.91 184 SER A O 1
ATOM 1473 N N . SER A 1 185 ? 13.982 13.693 -30.677 1.00 37.56 185 SER A N 1
ATOM 1474 C CA . SER A 1 185 ? 13.673 14.575 -29.552 1.00 37.56 185 SER A CA 1
ATOM 1475 C C . SER A 1 185 ? 14.398 14.054 -28.323 1.00 37.56 185 SER A C 1
ATOM 1477 O O . SER A 1 185 ? 14.050 13.000 -27.801 1.00 37.56 185 SER A O 1
ATOM 1479 N N . GLY A 1 186 ? 15.396 14.791 -27.838 1.00 37.84 186 GLY A N 1
ATOM 1480 C CA . GLY A 1 186 ? 16.089 14.487 -26.580 1.00 37.84 186 GLY A CA 1
ATOM 1481 C C . GLY A 1 186 ? 15.224 14.651 -25.319 1.00 37.84 186 GLY A C 1
ATOM 1482 O O . GLY A 1 186 ? 15.784 14.892 -24.262 1.00 37.84 186 GLY A O 1
ATOM 1483 N N . GLU A 1 187 ? 13.898 14.566 -25.451 1.00 40.31 187 GLU A N 1
ATOM 1484 C CA . GLU A 1 187 ? 12.862 14.738 -24.426 1.00 40.31 187 GLU A CA 1
ATOM 1485 C C . GLU A 1 187 ? 11.638 13.877 -24.815 1.00 40.31 187 GLU A C 1
ATOM 1487 O O . GLU A 1 187 ? 10.604 14.399 -25.209 1.00 40.31 187 GLU A O 1
ATOM 1492 N N . ILE A 1 188 ? 11.751 12.544 -24.797 1.00 44.31 188 ILE A N 1
ATOM 1493 C CA . ILE A 1 188 ? 10.587 11.633 -24.798 1.00 44.31 188 ILE A CA 1
ATOM 1494 C C . ILE A 1 188 ? 10.951 10.416 -23.948 1.00 44.31 188 ILE A C 1
ATOM 1496 O O . ILE A 1 188 ? 11.573 9.482 -24.457 1.00 44.31 188 ILE A O 1
ATOM 1500 N N . VAL A 1 189 ? 10.566 10.406 -22.669 1.00 48.28 189 VAL A N 1
ATOM 1501 C CA . VAL A 1 189 ? 10.827 9.253 -21.783 1.00 48.28 189 VAL A CA 1
ATOM 1502 C C . VAL A 1 189 ? 9.552 8.659 -21.169 1.00 48.28 189 VAL A C 1
ATOM 1504 O O . VAL A 1 189 ? 9.498 7.442 -21.012 1.00 48.28 189 VAL A O 1
ATOM 1507 N N . ASP A 1 190 ? 8.476 9.424 -20.947 1.00 44.41 190 ASP A N 1
ATOM 1508 C CA . ASP A 1 190 ? 7.244 8.855 -20.360 1.00 44.41 190 ASP A CA 1
ATOM 1509 C C . ASP A 1 190 ? 6.292 8.232 -21.402 1.00 44.41 190 ASP A C 1
ATOM 1511 O O . ASP A 1 190 ? 5.889 7.075 -21.264 1.00 44.41 190 ASP A O 1
ATOM 1515 N N . SER A 1 191 ? 6.017 8.913 -22.523 1.00 41.62 191 SER A N 1
ATOM 1516 C CA . SER A 1 191 ? 5.027 8.433 -23.511 1.00 41.62 191 SER A CA 1
ATOM 1517 C C . SER A 1 191 ? 5.425 7.150 -24.263 1.00 41.62 191 SER A C 1
ATOM 1519 O O . SER A 1 191 ? 4.571 6.485 -24.852 1.00 41.62 191 SER A O 1
ATOM 1521 N N . THR A 1 192 ? 6.705 6.761 -24.237 1.00 46.75 192 THR A N 1
ATOM 1522 C CA . THR A 1 192 ? 7.203 5.488 -24.797 1.00 46.75 192 THR A CA 1
ATOM 1523 C C . THR A 1 192 ? 7.213 4.348 -23.778 1.00 46.75 192 THR A C 1
ATOM 1525 O O . THR A 1 192 ? 6.955 3.206 -24.157 1.00 46.75 192 THR A O 1
ATOM 1528 N N . LEU A 1 193 ? 7.441 4.626 -22.488 1.00 50.50 193 LEU A N 1
ATOM 1529 C CA . LEU A 1 193 ? 7.287 3.632 -21.417 1.00 50.50 193 LEU A CA 1
ATOM 1530 C C . LEU A 1 193 ? 5.805 3.302 -21.169 1.00 50.50 193 LEU A C 1
ATOM 1532 O O . LEU A 1 193 ? 5.466 2.165 -20.845 1.00 50.50 193 LEU A O 1
ATOM 1536 N N . GLU A 1 194 ? 4.906 4.256 -21.412 1.00 49.84 194 GLU A N 1
ATOM 1537 C CA . GLU A 1 194 ? 3.451 4.066 -21.369 1.00 49.84 194 GLU A CA 1
ATOM 1538 C C . GLU A 1 194 ? 2.903 2.957 -22.288 1.00 49.84 194 GLU A C 1
ATOM 1540 O O . GLU A 1 194 ? 1.806 2.452 -22.030 1.00 49.84 194 GLU A O 1
ATOM 1545 N N . ALA A 1 195 ? 3.636 2.570 -23.339 1.00 54.41 195 ALA A N 1
ATOM 1546 C CA . ALA A 1 195 ? 3.209 1.570 -24.322 1.00 54.41 195 ALA A CA 1
ATOM 1547 C C . ALA A 1 195 ? 3.517 0.116 -23.910 1.00 54.41 195 ALA A C 1
ATOM 1549 O O . ALA A 1 195 ? 3.107 -0.825 -24.588 1.00 54.41 195 ALA A O 1
ATOM 1550 N N . VAL A 1 196 ? 4.246 -0.097 -22.809 1.00 67.62 196 VAL A N 1
ATOM 1551 C CA . VAL A 1 196 ? 4.738 -1.429 -22.438 1.00 67.62 196 VAL A CA 1
ATOM 1552 C C . VAL A 1 196 ? 3.747 -2.144 -21.518 1.00 67.62 196 VAL A C 1
ATOM 1554 O O . VAL A 1 196 ? 3.541 -1.742 -20.373 1.00 67.62 196 VAL A O 1
ATOM 1557 N N . SER A 1 197 ? 3.152 -3.237 -22.000 1.00 71.88 197 SER A N 1
ATOM 1558 C CA . SER A 1 197 ? 2.260 -4.107 -21.222 1.00 71.88 197 SER A CA 1
ATOM 1559 C C . SER A 1 197 ? 3.032 -4.862 -20.130 1.00 71.88 197 SER A C 1
ATOM 1561 O O . SER A 1 197 ? 4.132 -5.387 -20.355 1.00 71.88 197 SER A O 1
ATOM 1563 N N . ARG A 1 198 ? 2.479 -4.874 -18.912 1.00 77.75 198 ARG A N 1
ATOM 1564 C CA . ARG A 1 198 ? 3.023 -5.604 -17.759 1.00 77.75 198 ARG A CA 1
ATOM 1565 C C . ARG A 1 198 ? 1.895 -6.221 -16.959 1.00 77.75 198 ARG A C 1
ATOM 1567 O O . ARG A 1 198 ? 1.020 -5.489 -16.488 1.00 77.75 198 ARG A O 1
ATOM 1574 N N . ASP A 1 199 ? 1.963 -7.530 -16.740 1.00 85.50 199 ASP A N 1
ATOM 1575 C CA . ASP A 1 199 ? 1.065 -8.235 -15.839 1.00 85.50 199 ASP A CA 1
ATOM 1576 C C . ASP A 1 199 ? 1.703 -9.454 -15.156 1.00 85.50 199 ASP A C 1
ATOM 1578 O O . ASP A 1 199 ? 2.636 -10.107 -15.629 1.00 85.50 199 ASP A O 1
ATOM 1582 N N . TRP A 1 200 ? 1.180 -9.760 -13.976 1.00 87.44 200 TRP A N 1
ATOM 1583 C CA . TRP A 1 200 ? 1.563 -10.928 -13.199 1.00 87.44 200 TRP A CA 1
ATOM 1584 C C . TRP A 1 200 ? 0.452 -11.310 -12.229 1.00 87.44 200 TRP A C 1
ATOM 1586 O O . TRP A 1 200 ? -0.471 -10.547 -11.935 1.00 87.44 200 TRP A O 1
ATOM 1596 N N . ASN A 1 201 ? 0.542 -12.523 -11.697 1.00 91.81 201 ASN A N 1
ATOM 1597 C CA . ASN A 1 201 ? -0.348 -12.997 -10.648 1.00 91.81 201 ASN A CA 1
ATOM 1598 C C . ASN A 1 201 ? 0.473 -13.291 -9.399 1.00 91.81 201 ASN A C 1
ATOM 1600 O O . ASN A 1 201 ? 1.650 -13.636 -9.489 1.00 91.81 201 ASN A O 1
ATOM 1604 N N . TYR A 1 202 ? -0.131 -13.166 -8.221 1.00 93.69 202 TYR A N 1
ATOM 1605 C CA . TYR A 1 202 ? 0.553 -13.536 -6.990 1.00 93.69 202 TYR A CA 1
ATOM 1606 C C . TYR A 1 202 ? -0.383 -14.072 -5.918 1.00 93.69 202 TYR A C 1
ATOM 1608 O O . TYR A 1 202 ? -1.569 -13.737 -5.841 1.00 93.69 202 TYR A O 1
ATOM 1616 N N . VAL A 1 203 ? 0.187 -14.919 -5.062 1.00 97.12 203 VAL A N 1
ATOM 1617 C CA . VAL A 1 203 ? -0.425 -15.305 -3.791 1.00 97.12 203 VAL A CA 1
ATOM 1618 C C . VAL A 1 203 ? 0.076 -14.355 -2.713 1.00 97.12 203 VAL A C 1
ATOM 1620 O O . VAL A 1 203 ? 1.281 -14.169 -2.555 1.00 97.12 203 VAL A O 1
ATOM 1623 N N . LEU A 1 204 ? -0.849 -13.774 -1.955 1.00 97.56 204 LEU A N 1
ATOM 1624 C CA . LEU A 1 204 ? -0.561 -12.950 -0.790 1.00 97.56 204 LEU A CA 1
ATOM 1625 C C . LEU A 1 204 ? -0.668 -13.786 0.482 1.00 97.56 204 LEU A C 1
ATOM 1627 O O . LEU A 1 204 ? -1.705 -14.399 0.736 1.00 97.56 204 LEU A O 1
ATOM 1631 N N . LEU A 1 205 ? 0.359 -13.717 1.319 1.00 97.88 205 LEU A N 1
ATOM 1632 C CA . LEU A 1 205 ? 0.312 -14.105 2.722 1.00 97.88 205 LEU A CA 1
ATOM 1633 C C . LEU A 1 205 ? 0.550 -12.853 3.556 1.00 97.88 205 LEU A C 1
ATOM 1635 O O . LEU A 1 205 ? 1.597 -12.228 3.423 1.00 97.88 205 LEU A O 1
ATOM 1639 N N . ALA A 1 206 ? -0.392 -12.482 4.418 1.00 97.00 206 ALA A N 1
ATOM 1640 C CA . ALA A 1 206 ? -0.221 -11.317 5.276 1.00 97.00 206 ALA A CA 1
ATOM 1641 C C . ALA A 1 206 ? -0.576 -11.613 6.730 1.00 97.00 206 ALA A C 1
ATOM 1643 O O . ALA A 1 206 ? -1.509 -12.356 7.037 1.00 97.00 206 ALA A O 1
ATOM 1644 N N . ALA A 1 207 ? 0.169 -10.996 7.639 1.00 96.06 207 ALA A N 1
ATOM 1645 C CA . ALA A 1 207 ? -0.098 -11.020 9.065 1.00 96.06 207 ALA A CA 1
ATOM 1646 C C . ALA A 1 207 ? -0.104 -9.588 9.593 1.00 96.06 207 ALA A C 1
ATOM 1648 O O . ALA A 1 207 ? 0.895 -8.881 9.506 1.00 96.06 207 ALA A O 1
ATOM 1649 N N . THR A 1 208 ? -1.233 -9.165 10.154 1.00 94.69 208 THR A N 1
ATOM 1650 C CA . THR A 1 208 ? -1.371 -7.888 10.860 1.00 94.69 208 THR A CA 1
ATOM 1651 C C . THR A 1 208 ? -1.461 -8.146 12.355 1.00 94.69 208 THR A C 1
ATOM 1653 O O . THR A 1 208 ? -2.193 -9.034 12.792 1.00 94.69 208 THR A O 1
ATOM 1656 N N . TYR A 1 209 ? -0.743 -7.355 13.141 1.00 93.19 209 TYR A N 1
ATOM 1657 C CA . TYR A 1 209 ? -0.765 -7.389 14.592 1.00 93.19 209 TYR A CA 1
ATOM 1658 C C . TYR A 1 209 ? -0.787 -5.969 15.151 1.00 93.19 209 TYR A C 1
ATOM 1660 O O . TYR A 1 209 ? -0.003 -5.122 14.725 1.00 93.19 209 TYR A O 1
ATOM 1668 N N . GLY A 1 210 ? -1.659 -5.706 16.120 1.00 91.19 210 GLY A N 1
ATOM 1669 C CA . GLY A 1 210 ? -1.680 -4.402 16.769 1.00 91.19 210 GLY A CA 1
ATOM 1670 C C . GLY A 1 210 ? -2.835 -4.172 17.724 1.00 91.19 210 GLY A C 1
ATOM 1671 O O . GLY A 1 210 ? -3.555 -5.093 18.115 1.00 91.19 210 GLY A O 1
ATOM 1672 N N . SER A 1 211 ? -2.983 -2.918 18.142 1.00 87.94 211 SER A N 1
ATOM 1673 C CA . SER A 1 211 ? -3.982 -2.497 19.128 1.00 87.94 211 SER A CA 1
ATOM 1674 C C . SER A 1 211 ? -5.327 -2.104 18.507 1.00 87.94 211 SER A C 1
ATOM 1676 O O . SER A 1 211 ? -6.267 -1.798 19.239 1.00 87.94 211 SER A O 1
ATOM 1678 N N . ALA A 1 212 ? -5.433 -2.085 17.175 1.00 80.69 212 ALA A N 1
ATOM 1679 C CA . ALA A 1 212 ? -6.655 -1.767 16.441 1.00 80.69 212 ALA A CA 1
ATOM 1680 C C . ALA A 1 212 ? -6.785 -2.653 15.196 1.00 80.69 212 ALA A C 1
ATOM 1682 O O . ALA A 1 212 ? -5.799 -3.014 14.571 1.00 80.69 212 ALA A O 1
ATOM 1683 N N . LEU A 1 213 ? -8.004 -2.972 14.773 1.00 73.31 213 LEU A N 1
ATOM 1684 C CA . LEU A 1 213 ? -8.228 -3.687 13.515 1.00 73.31 213 LEU A CA 1
ATOM 1685 C C . LEU A 1 213 ? -8.858 -2.723 12.510 1.00 73.31 213 LEU A C 1
ATOM 1687 O O . LEU A 1 213 ? -9.853 -2.082 12.836 1.00 73.31 213 LEU A O 1
ATOM 1691 N N . ASP A 1 214 ? -8.296 -2.607 11.304 1.00 67.44 214 ASP A N 1
ATOM 1692 C CA . ASP A 1 214 ? -8.775 -1.673 10.267 1.00 67.44 214 ASP A CA 1
ATOM 1693 C C . ASP A 1 214 ? -8.870 -0.208 10.761 1.00 67.44 214 ASP A C 1
ATOM 1695 O O . ASP A 1 214 ? -9.826 0.499 10.450 1.00 67.44 214 ASP A O 1
ATOM 1699 N N . GLY A 1 215 ? -7.943 0.231 11.624 1.00 60.81 215 GLY A N 1
ATOM 1700 C CA . GLY A 1 215 ? -7.972 1.574 12.228 1.00 60.81 215 GLY A CA 1
ATOM 1701 C C . GLY A 1 215 ? -9.141 1.819 13.195 1.00 60.81 215 GLY A C 1
ATOM 1702 O O . GLY A 1 215 ? -9.289 2.923 13.715 1.00 60.81 215 GLY A O 1
ATOM 1703 N N . LYS A 1 216 ? -9.969 0.801 13.472 1.00 64.94 216 LYS A N 1
ATOM 1704 C CA . LYS A 1 216 ? -11.059 0.882 14.444 1.00 64.94 216 LYS A CA 1
ATOM 1705 C C . LYS A 1 216 ? -10.519 0.596 15.832 1.00 64.94 216 LYS A C 1
ATOM 1707 O O . LYS A 1 216 ? -10.107 -0.520 16.152 1.00 64.94 216 LYS A O 1
ATOM 1712 N N . VAL A 1 217 ? -10.551 1.631 16.650 1.00 65.25 217 VAL A N 1
ATOM 1713 C CA . VAL A 1 217 ? -10.171 1.589 18.055 1.00 65.25 217 VAL A CA 1
ATOM 1714 C C . VAL A 1 217 ? -11.425 1.421 18.902 1.00 65.25 217 VAL A C 1
ATOM 1716 O O . VAL A 1 217 ? -12.512 1.849 18.510 1.00 65.25 217 VAL A O 1
ATOM 1719 N N . GLU A 1 218 ? -11.292 0.827 20.085 1.00 63.31 218 GLU A N 1
ATOM 1720 C CA . GLU A 1 218 ? -12.330 0.991 21.101 1.00 63.31 218 GLU A CA 1
ATOM 1721 C C . GLU A 1 218 ? -12.435 2.474 21.491 1.00 63.31 218 GLU A C 1
ATOM 1723 O O . GLU A 1 218 ? -11.431 3.187 21.564 1.00 63.31 218 GLU A O 1
ATOM 1728 N N . SER A 1 219 ? -13.663 2.955 21.695 1.00 57.25 219 SER A N 1
ATOM 1729 C CA . SER A 1 219 ? -13.943 4.358 22.016 1.00 57.25 219 SER A CA 1
ATOM 1730 C C . SER A 1 219 ? -13.049 4.865 23.156 1.00 57.25 219 SER A C 1
ATOM 1732 O O . SER A 1 219 ? -12.983 4.215 24.200 1.00 57.25 219 SER A O 1
ATOM 1734 N N . ASN A 1 220 ? -12.443 6.046 22.975 1.00 62.84 220 ASN A N 1
ATOM 1735 C CA . ASN A 1 220 ? -11.580 6.779 23.920 1.00 62.84 220 ASN A CA 1
ATOM 1736 C C . ASN A 1 220 ? -10.091 6.397 24.001 1.00 62.84 220 ASN A C 1
ATOM 1738 O O . ASN A 1 220 ? -9.423 6.899 24.905 1.00 62.84 220 ASN A O 1
ATOM 1742 N N . ALA A 1 221 ? -9.518 5.582 23.108 1.00 75.00 221 ALA A N 1
ATOM 1743 C CA . ALA A 1 221 ? -8.058 5.425 23.146 1.00 75.00 221 ALA A CA 1
ATOM 1744 C C . ALA A 1 221 ? -7.329 6.668 22.597 1.00 75.00 221 ALA A C 1
ATOM 1746 O O . ALA A 1 221 ? -7.698 7.233 21.566 1.00 75.00 221 ALA A O 1
ATOM 1747 N N . ASP A 1 222 ? -6.262 7.077 23.284 1.00 84.25 222 ASP A N 1
ATOM 1748 C CA . ASP A 1 222 ? -5.433 8.227 22.892 1.00 84.25 222 ASP A CA 1
ATOM 1749 C C . ASP A 1 222 ? -4.473 7.916 21.738 1.00 84.25 222 ASP A C 1
ATOM 1751 O O . ASP A 1 222 ? -3.946 8.824 21.090 1.00 84.25 222 ASP A O 1
ATOM 1755 N N . SER A 1 223 ? -4.241 6.631 21.479 1.00 88.31 223 SER A N 1
ATOM 1756 C CA . SER A 1 223 ? -3.393 6.152 20.396 1.00 88.31 223 SER A CA 1
ATOM 1757 C C . SER A 1 223 ? -3.777 4.742 19.965 1.00 88.31 223 SER A C 1
ATOM 1759 O O . SER A 1 223 ? -4.439 4.004 20.700 1.00 88.31 223 SER A O 1
ATOM 1761 N N . TRP A 1 224 ? -3.338 4.370 18.768 1.00 90.25 224 TRP A N 1
ATOM 1762 C CA . TRP A 1 224 ? -3.315 2.987 18.313 1.00 90.25 224 TRP A CA 1
ATOM 1763 C C . TRP A 1 224 ? -2.105 2.749 17.422 1.00 90.25 224 TRP A C 1
ATOM 1765 O O . TRP A 1 224 ? -1.526 3.682 16.872 1.00 90.25 224 TRP A O 1
ATOM 1775 N N . TRP A 1 225 ? -1.720 1.489 17.286 1.00 92.12 225 TRP A N 1
ATOM 1776 C CA . TRP A 1 225 ? -0.621 1.082 16.426 1.00 92.12 225 TRP A CA 1
ATOM 1777 C C . TRP A 1 225 ? -0.935 -0.252 15.773 1.00 92.12 225 TRP A C 1
ATOM 1779 O O . TRP A 1 225 ? -1.603 -1.084 16.386 1.00 92.12 225 TRP A O 1
ATOM 1789 N N . ASN A 1 226 ? -0.423 -0.447 14.562 1.00 92.81 226 ASN A N 1
ATOM 1790 C CA . ASN A 1 226 ? -0.510 -1.690 13.810 1.00 92.81 226 ASN A CA 1
ATOM 1791 C C . ASN A 1 226 ? 0.794 -1.949 13.065 1.00 92.81 226 ASN A C 1
ATOM 1793 O O . ASN A 1 226 ? 1.390 -1.035 12.506 1.00 92.81 226 ASN A O 1
ATOM 1797 N N . VAL A 1 227 ? 1.204 -3.210 13.024 1.00 95.38 227 VAL A N 1
ATOM 1798 C CA . VAL A 1 227 ? 2.299 -3.693 12.186 1.00 95.38 227 VAL A CA 1
ATOM 1799 C C . VAL A 1 227 ? 1.758 -4.797 11.297 1.00 95.38 227 VAL A C 1
ATOM 1801 O O . VAL A 1 227 ? 1.009 -5.663 11.749 1.00 95.38 227 VAL A O 1
ATOM 1804 N N . ARG A 1 228 ? 2.126 -4.763 10.026 1.00 95.81 228 ARG A N 1
ATOM 1805 C CA . ARG A 1 228 ? 1.688 -5.701 9.008 1.00 95.81 228 ARG A CA 1
ATOM 1806 C C . ARG A 1 228 ? 2.892 -6.195 8.230 1.00 95.81 228 ARG A C 1
ATOM 1808 O O . ARG A 1 228 ? 3.651 -5.388 7.714 1.00 95.81 228 ARG A O 1
ATOM 1815 N N . ALA A 1 229 ? 3.047 -7.506 8.154 1.00 97.69 229 ALA A N 1
ATOM 1816 C CA . ALA A 1 229 ? 4.028 -8.157 7.301 1.00 97.69 229 ALA A CA 1
ATOM 1817 C C . ALA A 1 229 ? 3.300 -8.864 6.155 1.00 97.69 229 ALA A C 1
ATOM 1819 O O . ALA A 1 229 ? 2.277 -9.512 6.386 1.00 97.69 229 ALA A O 1
ATOM 1820 N N . GLU A 1 230 ? 3.825 -8.744 4.943 1.00 97.25 230 GLU A N 1
ATOM 1821 C CA . GLU A 1 230 ? 3.312 -9.373 3.730 1.00 97.25 230 GLU A CA 1
ATOM 1822 C C . GLU A 1 230 ? 4.421 -10.152 3.036 1.00 97.25 230 GLU A C 1
ATOM 1824 O O . GLU A 1 230 ? 5.559 -9.692 2.970 1.00 97.25 230 GLU A O 1
ATOM 1829 N N . ALA A 1 231 ? 4.057 -11.300 2.477 1.00 97.12 231 ALA A N 1
ATOM 1830 C CA . ALA A 1 231 ? 4.833 -12.020 1.487 1.00 97.12 231 ALA A CA 1
ATOM 1831 C C . ALA A 1 231 ? 3.973 -12.205 0.229 1.00 97.12 231 ALA A C 1
ATOM 1833 O O . ALA A 1 231 ? 2.820 -12.640 0.318 1.00 97.12 231 ALA A O 1
ATOM 1834 N N . ARG A 1 232 ? 4.528 -11.870 -0.933 1.00 95.00 232 ARG A N 1
ATOM 1835 C CA . ARG A 1 232 ? 3.903 -11.984 -2.250 1.00 95.00 232 ARG A CA 1
ATOM 1836 C C . ARG A 1 232 ? 4.698 -12.971 -3.076 1.00 95.00 232 ARG A C 1
ATOM 1838 O O . ARG A 1 232 ? 5.876 -12.765 -3.329 1.00 95.00 232 ARG A O 1
ATOM 1845 N N . LEU A 1 233 ? 4.047 -14.060 -3.457 1.00 93.62 233 LEU A N 1
ATOM 1846 C CA . LEU A 1 233 ? 4.653 -15.121 -4.247 1.00 93.62 233 LEU A CA 1
ATOM 1847 C C . LEU A 1 233 ? 4.118 -15.014 -5.668 1.00 93.62 233 LEU A C 1
ATOM 1849 O O . LEU A 1 233 ? 2.972 -15.399 -5.920 1.00 93.62 233 LEU A O 1
ATOM 1853 N N . TYR A 1 234 ? 4.933 -14.449 -6.553 1.00 89.75 234 TYR A N 1
ATOM 1854 C CA . TYR A 1 234 ? 4.590 -14.217 -7.951 1.00 89.75 234 TYR A CA 1
ATOM 1855 C C . TYR A 1 234 ? 4.589 -15.522 -8.757 1.00 89.75 234 TYR A C 1
ATOM 1857 O O . TYR A 1 234 ? 5.358 -16.449 -8.490 1.00 89.75 234 TYR A O 1
ATOM 1865 N N . PHE A 1 235 ? 3.651 -15.634 -9.695 1.00 86.00 235 PHE A N 1
ATOM 1866 C CA . PHE A 1 235 ? 3.528 -16.750 -10.626 1.00 86.00 235 PHE A CA 1
ATOM 1867 C C . PHE A 1 235 ? 2.793 -16.316 -11.896 1.00 86.00 235 PHE A C 1
ATOM 1869 O O . PHE A 1 235 ? 2.014 -15.362 -11.894 1.00 86.00 235 PHE A O 1
ATOM 1876 N N . GLY A 1 236 ? 2.995 -17.063 -12.986 1.00 72.50 236 GLY A N 1
ATOM 1877 C CA . GLY A 1 236 ? 2.395 -16.711 -14.276 1.00 72.50 236 GLY A CA 1
ATOM 1878 C C . GLY A 1 236 ? 2.805 -15.309 -14.720 1.00 72.50 236 GLY A C 1
ATOM 1879 O O . GLY A 1 236 ? 1.962 -14.565 -15.209 1.00 72.50 236 GLY A O 1
ATOM 1880 N N . GLU A 1 237 ? 4.062 -14.949 -14.452 1.00 65.06 237 GLU A N 1
ATOM 1881 C CA . GLU A 1 237 ? 4.677 -13.701 -14.885 1.00 65.06 237 GLU A CA 1
ATOM 1882 C C . GLU A 1 237 ? 4.640 -13.678 -16.411 1.00 65.06 237 GLU A C 1
ATOM 1884 O O . GLU A 1 237 ? 5.286 -14.498 -17.067 1.00 65.06 237 GLU A O 1
ATOM 1889 N N . ARG A 1 238 ? 3.834 -12.779 -16.976 1.00 58.03 238 ARG A N 1
ATOM 1890 C CA . ARG A 1 238 ? 3.913 -12.441 -18.390 1.00 58.03 238 ARG A CA 1
ATOM 1891 C C . ARG A 1 238 ? 4.696 -11.131 -18.448 1.00 58.03 238 ARG A C 1
ATOM 1893 O O . ARG A 1 238 ? 4.173 -10.027 -18.551 1.00 58.03 238 ARG A O 1
ATOM 1900 N N . GLN A 1 239 ? 6.008 -11.264 -18.309 1.00 56.06 239 GLN A N 1
ATOM 1901 C CA . GLN A 1 239 ? 6.909 -10.255 -18.844 1.00 56.06 239 GLN A CA 1
ATOM 1902 C C . GLN A 1 239 ? 6.860 -10.479 -20.351 1.00 56.06 239 GLN A C 1
ATOM 1904 O O . GLN A 1 239 ? 7.512 -11.388 -20.855 1.00 56.06 239 GLN A O 1
ATOM 1909 N N . GLU A 1 240 ? 5.950 -9.806 -21.059 1.00 49.12 240 GLU A N 1
ATOM 1910 C CA . GLU A 1 240 ? 5.973 -9.919 -22.514 1.00 49.12 240 GLU A CA 1
ATOM 1911 C C . GLU A 1 240 ? 7.320 -9.404 -23.008 1.00 49.12 240 GLU A C 1
ATOM 1913 O O . GLU A 1 240 ? 7.700 -8.265 -22.702 1.00 49.12 240 GLU A O 1
ATOM 1918 N N . ASP A 1 241 ? 8.000 -10.319 -23.714 1.00 45.78 241 ASP A N 1
ATOM 1919 C CA . ASP A 1 241 ? 9.251 -10.169 -24.440 1.00 45.78 241 ASP A CA 1
ATOM 1920 C C . ASP A 1 241 ? 9.363 -8.742 -24.958 1.00 45.78 241 ASP A C 1
ATOM 1922 O O . ASP A 1 241 ? 8.746 -8.356 -25.959 1.00 45.78 241 ASP A O 1
ATOM 1926 N N . ILE A 1 242 ? 10.222 -7.966 -24.307 1.00 44.78 242 ILE A N 1
ATOM 1927 C CA . ILE A 1 242 ? 10.922 -6.937 -25.040 1.00 44.78 242 ILE A CA 1
ATOM 1928 C C . ILE A 1 242 ? 11.729 -7.731 -26.074 1.00 44.78 242 ILE A C 1
ATOM 1930 O O . ILE A 1 242 ? 12.807 -8.219 -25.771 1.00 44.78 242 ILE A O 1
ATOM 1934 N N . TRP A 1 243 ? 11.179 -7.968 -27.269 1.00 46.38 243 TRP A N 1
ATOM 1935 C CA . TRP A 1 243 ? 11.689 -8.951 -28.243 1.00 46.38 243 TRP A CA 1
ATOM 1936 C C . TRP A 1 243 ? 13.122 -8.666 -28.736 1.00 46.38 243 TRP A C 1
ATOM 1938 O O . TRP A 1 243 ? 13.686 -9.442 -29.508 1.00 46.38 243 TRP A O 1
ATOM 1948 N N . TRP A 1 244 ? 13.719 -7.564 -28.276 1.00 49.88 244 TRP A N 1
ATOM 1949 C CA . TRP A 1 244 ? 15.105 -7.165 -28.473 1.00 49.88 244 TRP A CA 1
ATOM 1950 C C . TRP A 1 244 ? 16.024 -7.373 -27.246 1.00 49.88 244 TRP A C 1
ATOM 1952 O O . TRP A 1 244 ? 17.184 -6.962 -27.298 1.00 49.88 244 TRP A O 1
ATOM 1962 N N . VAL A 1 245 ? 15.565 -8.012 -26.160 1.00 41.78 245 VAL A N 1
ATOM 1963 C CA . VAL A 1 245 ? 16.343 -8.270 -24.931 1.00 41.78 245 VAL A CA 1
ATOM 1964 C C . VAL A 1 245 ? 16.406 -9.774 -24.632 1.00 41.78 245 VAL A C 1
ATOM 1966 O O . VAL A 1 245 ? 15.445 -10.516 -24.813 1.00 41.78 245 VAL A O 1
ATOM 1969 N N . ASP A 1 246 ? 17.582 -10.258 -24.227 1.00 42.44 246 ASP A N 1
ATOM 1970 C CA . ASP A 1 246 ? 17.811 -11.670 -23.902 1.00 42.44 246 ASP A CA 1
ATOM 1971 C C . ASP A 1 246 ? 17.150 -11.988 -22.543 1.00 42.44 246 ASP A C 1
ATOM 1973 O O . ASP A 1 246 ? 17.633 -11.565 -21.493 1.00 42.44 246 ASP A O 1
ATOM 1977 N N . LEU A 1 247 ? 16.056 -12.760 -22.560 1.00 48.78 247 LEU A N 1
ATOM 1978 C CA . LEU A 1 247 ? 15.196 -13.140 -21.416 1.00 48.78 247 LEU A CA 1
ATOM 1979 C C . LEU A 1 247 ? 15.902 -13.703 -20.162 1.00 48.78 247 LEU A C 1
ATOM 1981 O O . LEU A 1 247 ? 15.260 -13.973 -19.145 1.00 48.78 247 LEU A O 1
ATOM 1985 N N . ARG A 1 248 ? 17.204 -13.995 -20.228 1.00 49.97 248 ARG A N 1
ATOM 1986 C CA . ARG A 1 248 ? 17.971 -14.557 -19.105 1.00 49.97 248 ARG A CA 1
ATOM 1987 C C . ARG A 1 248 ? 18.491 -13.504 -18.132 1.00 49.97 248 ARG A C 1
ATOM 1989 O O . ARG A 1 248 ? 18.731 -13.872 -16.986 1.00 49.97 248 ARG A O 1
ATOM 1996 N N . ASP A 1 249 ? 18.611 -12.258 -18.583 1.00 57.12 249 ASP A N 1
ATOM 1997 C CA . ASP A 1 249 ? 19.159 -11.138 -17.810 1.00 57.12 249 ASP A CA 1
ATOM 1998 C C . ASP A 1 249 ? 18.089 -10.071 -17.497 1.00 57.12 249 ASP A C 1
ATOM 2000 O O . ASP A 1 249 ? 18.420 -8.973 -17.048 1.00 57.12 249 ASP A O 1
ATOM 2004 N N . GLU A 1 250 ? 16.804 -10.363 -17.740 1.00 66.62 250 GLU A N 1
ATOM 2005 C CA . GLU A 1 250 ? 15.730 -9.428 -17.406 1.00 66.62 250 GLU A CA 1
ATOM 2006 C C . GLU A 1 250 ? 15.462 -9.403 -15.893 1.00 66.62 250 GLU A C 1
ATOM 2008 O O . GLU A 1 250 ? 15.342 -10.471 -15.278 1.00 66.62 250 GLU A O 1
ATOM 2013 N N . PRO A 1 251 ? 15.325 -8.200 -15.297 1.00 72.75 251 PRO A N 1
ATOM 2014 C CA . PRO A 1 251 ? 14.915 -8.074 -13.907 1.00 72.75 251 PRO A CA 1
ATOM 2015 C C . PRO A 1 251 ? 13.570 -8.773 -13.702 1.00 72.75 251 PRO A C 1
ATOM 2017 O O . PRO A 1 251 ? 12.715 -8.773 -14.588 1.00 72.75 251 PRO A O 1
ATOM 2020 N N . ARG A 1 252 ? 13.346 -9.367 -12.532 1.00 83.06 252 ARG A N 1
ATOM 2021 C CA . ARG A 1 252 ? 12.058 -9.992 -12.185 1.00 83.06 252 ARG A CA 1
ATOM 2022 C C . ARG A 1 252 ? 11.340 -9.187 -11.135 1.00 83.06 252 ARG A C 1
ATOM 2024 O O . ARG A 1 252 ? 11.958 -8.695 -10.200 1.00 83.06 252 ARG A O 1
ATOM 2031 N N . ILE A 1 253 ? 10.010 -9.104 -11.210 1.00 85.81 253 ILE A N 1
ATOM 2032 C CA . ILE A 1 253 ? 9.243 -8.368 -10.191 1.00 85.81 253 ILE A CA 1
ATOM 2033 C C . ILE A 1 253 ? 9.521 -8.900 -8.778 1.00 85.81 253 ILE A C 1
ATOM 2035 O O . ILE A 1 253 ? 9.638 -8.117 -7.838 1.00 85.81 253 ILE A O 1
ATOM 2039 N N . SER A 1 254 ? 9.734 -10.214 -8.645 1.00 88.69 254 SER A N 1
ATOM 2040 C CA . SER A 1 254 ? 10.084 -10.866 -7.383 1.00 88.69 254 SER A CA 1
ATOM 2041 C C . SER A 1 254 ? 11.401 -10.391 -6.761 1.00 88.69 254 SER A C 1
ATOM 2043 O O . SER A 1 254 ? 11.612 -10.646 -5.579 1.00 88.69 254 SER A O 1
ATOM 2045 N N . GLU A 1 255 ? 12.284 -9.740 -7.524 1.00 89.50 255 GLU A N 1
ATOM 2046 C CA . GLU A 1 255 ? 13.566 -9.190 -7.052 1.00 89.50 255 GLU A CA 1
ATOM 2047 C C . GLU A 1 255 ? 13.407 -7.802 -6.413 1.00 89.50 255 GLU A C 1
ATOM 2049 O O . GLU A 1 255 ? 14.253 -7.379 -5.629 1.00 89.50 255 GLU A O 1
ATOM 2054 N N . TYR A 1 256 ? 12.300 -7.107 -6.689 1.00 90.62 256 TYR A N 1
ATOM 2055 C CA . TYR A 1 256 ? 12.032 -5.739 -6.215 1.00 90.62 256 TYR A CA 1
ATOM 2056 C C . TYR A 1 256 ? 10.816 -5.660 -5.288 1.00 90.62 256 TYR A C 1
ATOM 2058 O O . TYR A 1 256 ? 10.678 -4.741 -4.478 1.00 90.62 256 TYR A O 1
ATOM 2066 N N . ASP A 1 257 ? 9.908 -6.626 -5.395 1.00 91.50 257 ASP A N 1
ATOM 2067 C CA . ASP A 1 257 ? 8.717 -6.719 -4.574 1.00 91.50 257 ASP A CA 1
ATOM 2068 C C . ASP A 1 257 ? 8.428 -8.175 -4.230 1.00 91.50 257 ASP A C 1
ATOM 2070 O O . ASP A 1 257 ? 8.256 -9.018 -5.100 1.00 91.50 257 ASP A O 1
ATOM 2074 N N . GLY A 1 258 ? 8.342 -8.478 -2.944 1.00 92.38 258 GLY A N 1
ATOM 2075 C CA . GLY A 1 258 ? 8.071 -9.829 -2.477 1.00 92.38 258 GLY A CA 1
ATOM 2076 C C . GLY A 1 258 ? 7.840 -9.887 -0.977 1.00 92.38 258 GLY A C 1
ATOM 2077 O O . GLY A 1 258 ? 6.910 -10.555 -0.535 1.00 92.38 258 GLY A O 1
ATOM 2078 N N . ILE A 1 259 ? 8.605 -9.139 -0.185 1.00 95.62 259 ILE A N 1
ATOM 2079 C CA . ILE A 1 259 ? 8.343 -8.933 1.243 1.00 95.62 259 ILE A CA 1
ATOM 2080 C C . ILE A 1 259 ? 7.988 -7.474 1.472 1.00 95.62 259 ILE A C 1
ATOM 2082 O O . ILE A 1 259 ? 8.680 -6.581 0.991 1.00 95.62 259 ILE A O 1
ATOM 2086 N N . ARG A 1 260 ? 6.935 -7.226 2.256 1.00 95.94 260 ARG A N 1
ATOM 2087 C CA . ARG A 1 260 ? 6.583 -5.879 2.715 1.00 95.94 260 ARG A CA 1
ATOM 2088 C C . ARG A 1 260 ? 6.370 -5.844 4.216 1.00 95.94 260 ARG A C 1
ATOM 2090 O O . ARG A 1 260 ? 5.751 -6.737 4.790 1.00 95.94 260 ARG A O 1
ATOM 2097 N N . LEU A 1 261 ? 6.841 -4.781 4.849 1.00 97.50 261 LEU A N 1
ATOM 2098 C CA . LEU A 1 261 ? 6.573 -4.459 6.239 1.00 97.50 261 LEU A CA 1
ATOM 2099 C C . LEU A 1 261 ? 5.952 -3.068 6.305 1.00 97.50 261 LEU A C 1
ATOM 2101 O O . LEU A 1 261 ? 6.551 -2.089 5.876 1.00 97.50 261 LEU A O 1
ATOM 2105 N N . THR A 1 262 ? 4.769 -2.969 6.892 1.00 96.56 262 THR A N 1
ATOM 2106 C CA . THR A 1 262 ? 4.090 -1.701 7.134 1.00 96.56 262 THR A CA 1
ATOM 2107 C C . THR A 1 262 ? 3.891 -1.515 8.627 1.00 96.56 262 THR A C 1
ATOM 2109 O O . THR A 1 262 ? 3.351 -2.390 9.300 1.00 96.56 262 THR A O 1
ATOM 2112 N N . ALA A 1 263 ? 4.282 -0.363 9.151 1.00 96.31 263 ALA A N 1
ATOM 2113 C CA . ALA A 1 263 ? 3.991 0.055 10.512 1.00 96.31 263 ALA A CA 1
ATOM 2114 C C . ALA A 1 263 ? 3.172 1.344 10.476 1.00 96.31 263 ALA A C 1
ATOM 2116 O O . ALA A 1 263 ? 3.553 2.310 9.820 1.00 96.31 263 ALA A O 1
ATOM 2117 N N . GLU A 1 264 ? 2.057 1.367 11.195 1.00 94.94 264 GLU A N 1
ATOM 2118 C CA . GLU A 1 264 ? 1.228 2.551 11.386 1.00 94.94 264 GLU A CA 1
ATOM 2119 C C . GLU A 1 264 ? 1.108 2.866 12.874 1.00 94.94 264 GLU A C 1
ATOM 2121 O O . GLU A 1 264 ? 0.890 1.977 13.701 1.00 94.94 264 GLU A O 1
ATOM 2126 N N . TYR A 1 265 ? 1.220 4.145 13.211 1.00 93.88 265 TYR A N 1
ATOM 2127 C CA . TYR A 1 265 ? 0.981 4.661 14.549 1.00 93.88 265 TYR A CA 1
ATOM 2128 C C . TYR A 1 265 ? 0.085 5.886 14.460 1.00 93.88 265 TYR A C 1
ATOM 2130 O O . TYR A 1 265 ? 0.306 6.773 13.640 1.00 93.88 265 TYR A O 1
ATOM 2138 N N . ALA A 1 266 ? -0.912 5.956 15.327 1.00 91.62 266 ALA A N 1
ATOM 2139 C CA . ALA A 1 266 ? -1.814 7.082 15.413 1.00 91.62 266 ALA A CA 1
ATOM 2140 C C . ALA A 1 266 ? -1.867 7.617 16.833 1.00 91.62 266 ALA A C 1
ATOM 2142 O O . ALA A 1 266 ? -1.924 6.847 17.792 1.00 91.62 266 ALA A O 1
ATOM 2143 N N . CYS A 1 267 ? -1.921 8.935 16.973 1.00 90.69 267 CYS A N 1
ATOM 2144 C CA . CYS A 1 267 ? -2.062 9.585 18.266 1.00 90.69 267 CYS A CA 1
ATOM 2145 C C . CYS A 1 267 ? -2.896 10.863 18.188 1.00 90.69 267 CYS A C 1
ATOM 2147 O O . CYS A 1 267 ? -3.171 11.414 17.117 1.00 90.69 267 CYS A O 1
ATOM 2149 N N . LYS A 1 268 ? -3.312 11.335 19.363 1.00 88.75 268 LYS A N 1
ATOM 2150 C CA . LYS A 1 268 ? -3.887 12.667 19.538 1.00 88.75 268 LYS A CA 1
ATOM 2151 C C . LYS A 1 268 ? -2.770 13.705 19.610 1.00 88.75 268 LYS A C 1
ATOM 2153 O O . LYS A 1 268 ? -2.054 13.799 20.606 1.00 88.75 268 LYS A O 1
ATOM 2158 N N . LEU A 1 269 ? -2.651 14.519 18.572 1.00 86.31 269 LEU A N 1
ATOM 2159 C CA . LEU A 1 269 ? -1.857 15.735 18.585 1.00 86.31 269 LEU A CA 1
ATOM 2160 C C . LEU A 1 269 ? -2.726 16.893 19.083 1.00 86.31 269 LEU A C 1
ATOM 2162 O O . LEU A 1 269 ? -3.658 17.337 18.406 1.00 86.31 269 LEU A O 1
ATOM 2166 N N . ARG A 1 270 ? -2.397 17.387 20.278 1.00 81.31 270 ARG A N 1
ATOM 2167 C CA . ARG A 1 270 ? -3.035 18.559 20.883 1.00 81.31 270 ARG A CA 1
ATOM 2168 C C . ARG A 1 270 ? -2.358 19.821 20.368 1.00 81.31 270 ARG A C 1
ATOM 2170 O O . ARG A 1 270 ? -1.217 20.101 20.730 1.00 81.31 270 ARG A O 1
ATOM 2177 N N . TRP A 1 271 ? -3.073 20.594 19.561 1.00 69.50 271 TRP A N 1
ATOM 2178 C CA . TRP A 1 271 ? -2.624 21.905 19.097 1.00 69.50 271 TRP A CA 1
ATOM 2179 C C . TRP A 1 271 ? -3.661 22.965 19.477 1.00 69.50 271 TRP A C 1
ATOM 2181 O O . TRP A 1 271 ? -4.859 22.694 19.470 1.00 69.50 271 TRP A O 1
ATOM 2191 N N . PHE A 1 272 ? -3.199 24.151 19.885 1.00 64.94 272 PHE A N 1
ATOM 2192 C CA . PHE A 1 272 ? -4.046 25.299 20.253 1.00 64.94 272 PHE A CA 1
ATOM 2193 C C . PHE A 1 272 ? -5.157 25.029 21.293 1.00 64.94 272 PHE A C 1
ATOM 2195 O O . PHE A 1 272 ? -6.181 25.704 21.301 1.00 64.94 272 PHE A O 1
ATOM 2202 N N . GLY A 1 273 ? -4.960 24.071 22.205 1.00 62.44 273 GLY A N 1
ATOM 2203 C CA . GLY A 1 273 ? -5.911 23.793 23.291 1.00 62.44 273 GLY A CA 1
ATOM 2204 C C . GLY A 1 273 ? -7.129 22.946 22.900 1.00 62.44 273 GLY A C 1
ATOM 2205 O O . GLY A 1 273 ? -7.994 22.727 23.744 1.00 62.44 273 GLY A O 1
ATOM 2206 N N . CYS A 1 274 ? -7.193 22.432 21.668 1.00 65.94 274 CYS A N 1
ATOM 2207 C CA . CYS A 1 274 ? -8.190 21.439 21.269 1.00 65.94 274 CYS A CA 1
ATOM 2208 C C . CYS A 1 274 ? -7.742 20.030 21.696 1.00 65.94 274 CYS A C 1
ATOM 2210 O O . CYS A 1 274 ? -6.628 19.609 21.374 1.00 65.94 274 CYS A O 1
ATOM 2212 N N . ASP A 1 275 ? -8.609 19.301 22.408 1.00 75.62 275 ASP A N 1
ATOM 2213 C CA . ASP A 1 275 ? -8.414 17.881 22.728 1.00 75.62 275 ASP A CA 1
ATOM 2214 C C . ASP A 1 275 ? -9.317 17.043 21.812 1.00 75.62 275 ASP A C 1
ATOM 2216 O O . ASP A 1 275 ? -10.532 17.001 22.029 1.00 75.62 275 ASP A O 1
ATOM 2220 N N . PRO A 1 276 ? -8.774 16.450 20.736 1.00 78.00 276 PRO A N 1
ATOM 2221 C CA . PRO A 1 276 ? -9.590 15.713 19.786 1.00 78.00 276 PRO A CA 1
ATOM 2222 C C . PRO A 1 276 ? -10.156 14.447 20.446 1.00 78.00 276 PRO A C 1
ATOM 2224 O O . PRO A 1 276 ? -9.480 13.765 21.223 1.00 78.00 276 PRO A O 1
ATOM 2227 N N . ALA A 1 277 ? -11.406 14.109 20.119 1.00 77.31 277 ALA A N 1
ATOM 2228 C CA . ALA A 1 277 ? -12.072 12.922 20.663 1.00 77.31 277 ALA A CA 1
ATOM 2229 C C . ALA A 1 277 ? -11.353 11.617 20.266 1.00 77.31 277 ALA A C 1
ATOM 2231 O O . ALA A 1 277 ? -11.336 10.640 21.017 1.00 77.31 277 ALA A O 1
ATOM 2232 N N . GLU A 1 278 ? -10.689 11.635 19.115 1.00 81.25 278 GLU A N 1
ATOM 2233 C CA . GLU A 1 278 ? -10.006 10.512 18.486 1.00 81.25 278 GLU A CA 1
ATOM 2234 C C . GLU A 1 278 ? -8.605 10.933 18.003 1.00 81.25 278 GLU A C 1
ATOM 2236 O O . GLU A 1 278 ? -8.361 12.126 17.805 1.00 81.25 278 GLU A O 1
ATOM 2241 N N . PRO A 1 279 ? -7.684 9.984 17.753 1.00 85.50 279 PRO A N 1
ATOM 2242 C CA . PRO A 1 279 ? -6.408 10.275 17.102 1.00 85.50 279 PRO A CA 1
ATOM 2243 C C . PRO A 1 279 ? -6.586 11.094 15.815 1.00 85.50 279 PRO A C 1
ATOM 2245 O O . PRO A 1 279 ? -7.453 10.796 14.992 1.00 85.50 279 PRO A O 1
ATOM 2248 N N . ASN A 1 280 ? -5.785 12.142 15.649 1.00 88.88 280 ASN A N 1
ATOM 2249 C CA . ASN A 1 280 ? -5.838 13.086 14.523 1.00 88.88 280 ASN A CA 1
ATOM 2250 C C . ASN A 1 280 ? -4.494 13.216 13.798 1.00 88.88 280 ASN A C 1
ATOM 2252 O O . ASN A 1 280 ? -4.398 13.962 12.828 1.00 88.88 280 ASN A O 1
ATOM 2256 N N . LEU A 1 281 ? -3.475 12.482 14.240 1.00 92.00 281 LEU A N 1
ATOM 2257 C CA . LEU A 1 281 ? -2.204 12.325 13.554 1.00 92.00 281 LEU A CA 1
ATOM 2258 C C . LEU A 1 281 ? -1.954 10.835 13.327 1.00 92.00 281 LEU A C 1
ATOM 2260 O O . LEU A 1 281 ? -2.092 10.053 14.266 1.00 92.00 281 LEU A O 1
ATOM 2264 N N . ILE A 1 282 ? -1.583 10.452 12.107 1.00 93.19 282 ILE A N 1
ATOM 2265 C CA . ILE A 1 282 ? -1.181 9.086 11.758 1.00 93.19 282 ILE A CA 1
ATOM 2266 C C . ILE A 1 282 ? 0.146 9.142 11.012 1.00 93.19 282 ILE A C 1
ATOM 2268 O O . ILE A 1 282 ? 0.258 9.817 9.990 1.00 93.19 282 ILE A O 1
ATOM 2272 N N . THR A 1 283 ? 1.131 8.394 11.485 1.00 96.12 283 THR A N 1
ATOM 2273 C CA . THR A 1 283 ? 2.360 8.107 10.752 1.00 96.12 283 THR A CA 1
ATOM 2274 C C . THR A 1 283 ? 2.303 6.694 10.194 1.00 96.12 283 THR A C 1
ATOM 2276 O O . THR A 1 283 ? 1.821 5.771 10.852 1.00 96.12 283 THR A O 1
ATOM 2279 N N . ARG A 1 284 ? 2.803 6.517 8.973 1.00 95.62 284 ARG A N 1
ATOM 2280 C CA . ARG A 1 284 ? 2.992 5.211 8.343 1.00 95.62 284 ARG A CA 1
ATOM 2281 C C . ARG A 1 284 ? 4.410 5.120 7.813 1.00 95.62 284 ARG A C 1
ATOM 2283 O O . ARG A 1 284 ? 4.878 6.058 7.176 1.00 95.62 284 ARG A O 1
ATOM 2290 N N . LEU A 1 285 ? 5.043 3.982 8.048 1.00 97.62 285 LEU A N 1
ATOM 2291 C CA . LEU A 1 285 ? 6.272 3.562 7.398 1.00 97.62 285 LEU A CA 1
ATOM 2292 C C . LEU A 1 285 ? 5.982 2.267 6.645 1.00 97.62 285 LEU A C 1
ATOM 2294 O O . LEU A 1 285 ? 5.359 1.359 7.194 1.00 97.62 285 LEU A O 1
ATOM 2298 N N . GLU A 1 286 ? 6.429 2.185 5.407 1.00 97.12 286 GLU A N 1
ATOM 2299 C CA . GLU A 1 286 ? 6.394 0.993 4.578 1.00 97.12 286 GLU A CA 1
ATOM 2300 C C . GLU A 1 286 ? 7.808 0.705 4.090 1.00 97.12 286 GLU A C 1
ATOM 2302 O O . GLU A 1 286 ? 8.512 1.608 3.649 1.00 97.12 286 GLU A O 1
ATOM 2307 N N . LEU A 1 287 ? 8.218 -0.549 4.209 1.00 97.00 287 LEU A N 1
ATOM 2308 C CA . LEU A 1 287 ? 9.462 -1.083 3.681 1.00 97.00 287 LEU A CA 1
ATOM 2309 C C . LEU A 1 287 ? 9.097 -2.251 2.778 1.00 97.00 287 LEU A C 1
ATOM 2311 O O . LEU A 1 287 ? 8.263 -3.075 3.166 1.00 97.00 287 LEU A O 1
ATOM 2315 N N . LYS A 1 288 ? 9.713 -2.353 1.608 1.00 95.81 288 LYS A N 1
ATOM 2316 C CA . LYS A 1 288 ? 9.558 -3.520 0.738 1.00 95.81 288 LYS A CA 1
ATOM 2317 C C . LYS A 1 288 ? 10.862 -3.882 0.042 1.00 95.81 288 LYS A C 1
ATOM 2319 O O . LYS A 1 288 ? 11.740 -3.039 -0.101 1.00 95.81 288 LYS A O 1
ATOM 2324 N N . THR A 1 289 ? 10.966 -5.140 -0.351 1.00 95.19 289 THR A N 1
ATOM 2325 C CA . THR A 1 289 ? 12.131 -5.723 -1.023 1.00 95.19 289 THR A CA 1
ATOM 2326 C C . THR A 1 289 ? 11.726 -7.026 -1.725 1.00 95.19 289 THR A C 1
ATOM 2328 O O . THR A 1 289 ? 10.601 -7.503 -1.519 1.00 95.19 289 THR A O 1
ATOM 2331 N N . GLY A 1 290 ? 12.614 -7.600 -2.538 1.00 92.38 290 GLY A N 1
ATOM 2332 C CA . GLY A 1 290 ? 12.408 -8.876 -3.220 1.00 92.38 290 GLY A CA 1
ATOM 2333 C C . GLY A 1 290 ? 12.544 -10.122 -2.334 1.00 92.38 290 GLY A C 1
ATOM 2334 O O . GLY A 1 290 ? 12.685 -10.050 -1.111 1.00 92.38 290 GLY A O 1
ATOM 2335 N N . ILE A 1 291 ? 12.426 -11.296 -2.966 1.00 88.88 291 ILE A N 1
ATOM 2336 C CA . ILE A 1 291 ? 12.377 -12.626 -2.322 1.00 88.88 291 ILE A CA 1
ATOM 2337 C C . ILE A 1 291 ? 13.163 -13.731 -3.045 1.00 88.88 291 ILE A C 1
ATOM 2339 O O . ILE A 1 291 ? 13.176 -14.869 -2.569 1.00 88.88 291 ILE A O 1
ATOM 2343 N N . GLY A 1 292 ? 13.774 -13.450 -4.192 1.00 77.62 292 GLY A N 1
ATOM 2344 C CA . GLY A 1 292 ? 14.541 -14.407 -4.992 1.00 77.62 292 GLY A CA 1
ATOM 2345 C C . GLY A 1 292 ? 15.905 -14.765 -4.390 1.00 77.62 292 GLY A C 1
ATOM 2346 O O . GLY A 1 292 ? 16.350 -15.907 -4.535 1.00 77.62 292 GLY A O 1
ATOM 2347 N N . GLY A 1 293 ? 16.533 -13.852 -3.642 1.00 83.12 293 GLY A N 1
ATOM 2348 C CA . GLY A 1 293 ? 17.847 -14.065 -3.030 1.00 83.12 293 GLY A CA 1
ATOM 2349 C C . GLY A 1 293 ? 18.231 -13.037 -1.961 1.00 83.12 293 GLY A C 1
ATOM 2350 O O . GLY A 1 293 ? 17.448 -12.169 -1.593 1.00 83.12 293 GLY A O 1
ATOM 2351 N N . TRP A 1 294 ? 19.453 -13.160 -1.428 1.00 86.00 294 TRP A N 1
ATOM 2352 C CA . TRP A 1 294 ? 20.017 -12.158 -0.508 1.00 86.00 294 TRP A CA 1
ATOM 2353 C C . TRP A 1 294 ? 20.388 -10.856 -1.223 1.00 86.00 294 TRP A C 1
ATOM 2355 O O . TRP A 1 294 ? 20.375 -9.814 -0.583 1.00 86.00 294 TRP A O 1
ATOM 2365 N N . GLU A 1 295 ? 20.716 -10.931 -2.514 1.00 87.44 295 GLU A N 1
ATOM 2366 C CA . GLU A 1 295 ? 21.055 -9.781 -3.366 1.00 87.44 295 GLU A CA 1
ATOM 2367 C C . GLU A 1 295 ? 19.827 -8.880 -3.577 1.00 87.44 295 GLU A C 1
ATOM 2369 O O . GLU A 1 295 ? 19.932 -7.665 -3.503 1.00 87.44 295 GLU A O 1
ATOM 2374 N N . ASP A 1 296 ? 18.631 -9.462 -3.677 1.00 86.75 296 ASP A N 1
ATOM 2375 C CA . ASP A 1 296 ? 17.365 -8.727 -3.770 1.00 86.75 296 ASP A CA 1
ATOM 2376 C C . ASP A 1 296 ? 17.076 -7.841 -2.546 1.00 86.75 296 ASP A C 1
ATOM 2378 O O . ASP A 1 296 ? 16.280 -6.904 -2.634 1.00 86.75 296 ASP A O 1
ATOM 2382 N N . LEU A 1 297 ? 17.710 -8.119 -1.395 1.00 86.81 297 LEU A N 1
ATOM 2383 C CA . LEU A 1 297 ? 17.601 -7.259 -0.212 1.00 86.81 297 LEU A CA 1
ATOM 2384 C C . LEU A 1 297 ? 18.223 -5.880 -0.432 1.00 86.81 297 LEU A C 1
ATOM 2386 O O . LEU A 1 297 ? 17.827 -4.938 0.257 1.00 86.81 297 LEU A O 1
ATOM 2390 N N . ASP A 1 298 ? 19.153 -5.764 -1.381 1.00 87.88 298 ASP A N 1
ATOM 2391 C CA . ASP A 1 298 ? 19.746 -4.487 -1.766 1.00 87.88 298 ASP A CA 1
ATOM 2392 C C . ASP A 1 298 ? 18.721 -3.604 -2.503 1.00 87.88 298 ASP A C 1
ATOM 2394 O O . ASP A 1 298 ? 18.795 -2.381 -2.403 1.00 87.88 298 ASP A O 1
ATOM 2398 N N . ASN A 1 299 ? 17.672 -4.193 -3.098 1.00 89.81 299 ASN A N 1
ATOM 2399 C CA . ASN A 1 299 ? 16.540 -3.480 -3.708 1.00 89.81 299 ASN A CA 1
ATOM 2400 C C . ASN A 1 299 ? 15.525 -2.978 -2.658 1.00 89.81 299 ASN A C 1
ATOM 2402 O O . ASN A 1 299 ? 14.303 -3.122 -2.801 1.00 89.81 299 ASN A O 1
ATOM 2406 N N . LEU A 1 300 ? 16.015 -2.431 -1.544 1.00 93.69 300 LEU A N 1
ATOM 2407 C CA . LEU A 1 300 ? 15.177 -1.931 -0.462 1.00 93.69 300 LEU A CA 1
ATOM 2408 C C . LEU A 1 300 ? 14.463 -0.649 -0.894 1.00 93.69 300 LEU A C 1
ATOM 2410 O O . LEU A 1 300 ? 15.079 0.377 -1.147 1.00 93.69 300 LEU A O 1
ATOM 2414 N N . THR A 1 301 ? 13.137 -0.684 -0.874 1.00 94.81 301 THR A N 1
ATOM 2415 C CA . THR A 1 301 ? 12.302 0.503 -1.063 1.00 94.81 301 THR A CA 1
ATOM 2416 C C . THR A 1 301 ? 11.677 0.909 0.255 1.00 94.81 301 THR A C 1
ATOM 2418 O O . THR A 1 301 ? 11.207 0.057 1.020 1.00 94.81 301 THR A O 1
ATOM 2421 N N . TYR A 1 302 ? 11.587 2.211 0.496 1.00 95.50 302 TYR A N 1
ATOM 2422 C CA . TYR A 1 302 ? 10.904 2.743 1.659 1.00 95.50 302 TYR A CA 1
ATOM 2423 C C . TYR A 1 302 ? 9.941 3.868 1.294 1.00 95.50 302 TYR A C 1
ATOM 2425 O O . TYR A 1 302 ? 10.169 4.686 0.409 1.00 95.50 302 TYR A O 1
ATOM 2433 N N . ALA A 1 303 ? 8.826 3.906 2.012 1.00 95.62 303 ALA A N 1
ATOM 2434 C CA . ALA A 1 303 ? 7.849 4.969 1.905 1.00 95.62 303 ALA A CA 1
ATOM 2435 C C . ALA A 1 303 ? 7.394 5.389 3.297 1.00 95.62 303 ALA A C 1
ATOM 2437 O O . ALA A 1 303 ? 7.096 4.562 4.160 1.00 95.62 303 ALA A O 1
ATOM 2438 N N . ALA A 1 304 ? 7.308 6.691 3.523 1.00 97.19 304 ALA A N 1
ATOM 2439 C CA . ALA A 1 304 ? 6.819 7.258 4.765 1.00 97.19 304 ALA A CA 1
ATOM 2440 C C . ALA A 1 304 ? 5.650 8.194 4.473 1.00 97.19 304 ALA A C 1
ATOM 2442 O O . ALA A 1 304 ? 5.640 8.897 3.468 1.00 97.19 304 ALA A O 1
ATOM 2443 N N . SER A 1 305 ? 4.660 8.237 5.360 1.00 96.81 305 SER A N 1
ATOM 2444 C CA . SER A 1 305 ? 3.633 9.273 5.295 1.00 96.81 305 SER A CA 1
ATOM 2445 C C . SER A 1 305 ? 3.223 9.784 6.664 1.00 96.81 305 SER A C 1
ATOM 2447 O O . SER 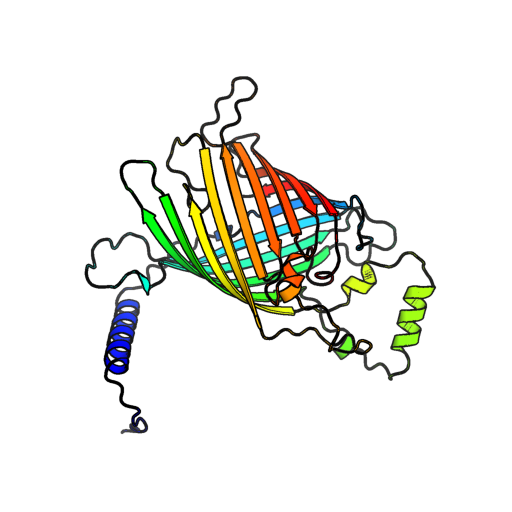A 1 305 ? 3.208 9.055 7.659 1.00 96.81 305 SER A O 1
ATOM 2449 N N . LEU A 1 306 ? 2.863 11.060 6.680 1.00 96.75 306 LEU A N 1
ATOM 2450 C CA . LEU A 1 306 ? 2.286 11.782 7.793 1.00 96.75 306 LEU A CA 1
ATOM 2451 C C . LEU A 1 306 ? 0.893 12.244 7.374 1.00 96.75 306 LEU A C 1
ATOM 2453 O O . LEU A 1 306 ? 0.734 12.971 6.398 1.00 96.75 306 LEU A O 1
ATOM 2457 N N . ASN A 1 307 ? -0.118 11.819 8.118 1.00 94.06 307 ASN A N 1
ATOM 2458 C CA . ASN A 1 307 ? -1.505 12.154 7.854 1.00 94.06 307 ASN A CA 1
ATOM 2459 C C . ASN A 1 307 ? -2.055 12.955 9.031 1.00 94.06 307 ASN A C 1
ATOM 2461 O O . ASN A 1 307 ? -1.984 12.497 10.173 1.00 94.06 307 ASN A O 1
ATOM 2465 N N . TYR A 1 308 ? -2.635 14.119 8.760 1.00 92.44 308 TYR A N 1
ATOM 2466 C CA . TYR A 1 308 ? -3.240 14.977 9.772 1.00 92.44 308 TYR A CA 1
ATOM 2467 C C . TYR A 1 308 ? -4.707 15.254 9.462 1.00 92.44 308 TYR A C 1
ATOM 2469 O O . TYR A 1 308 ? -5.072 15.666 8.361 1.00 92.44 308 TYR A O 1
ATOM 2477 N N . ARG A 1 309 ? -5.561 15.049 10.459 1.00 89.06 309 ARG A N 1
ATOM 2478 C CA . ARG A 1 309 ? -6.993 15.305 10.368 1.00 89.06 309 ARG A CA 1
ATOM 2479 C C . ARG A 1 309 ? -7.306 16.665 10.983 1.00 89.06 309 ARG A C 1
ATOM 2481 O O . ARG A 1 309 ? -7.161 16.849 12.188 1.00 89.06 309 ARG A O 1
ATOM 2488 N N . LEU A 1 310 ? -7.746 17.603 10.140 1.00 73.44 310 LEU A N 1
ATOM 2489 C CA . LEU A 1 310 ? -8.077 18.970 10.559 1.00 73.44 310 LEU A CA 1
ATOM 2490 C C . LEU A 1 310 ? -9.337 19.024 11.440 1.00 73.44 310 LEU A C 1
ATOM 2492 O O . LEU A 1 310 ? -9.340 19.706 12.459 1.00 73.44 310 LEU A O 1
ATOM 2496 N N . ASN A 1 311 ? -10.387 18.287 11.061 1.00 74.25 311 ASN A N 1
ATOM 2497 C CA . ASN A 1 311 ? -11.711 18.298 11.699 1.00 74.25 311 ASN A CA 1
ATOM 2498 C C . ASN A 1 311 ? -12.240 16.856 11.829 1.00 74.25 311 ASN A C 1
ATOM 2500 O O . ASN A 1 311 ? -11.586 15.928 11.379 1.00 74.25 311 ASN A O 1
ATOM 2504 N N . ASP A 1 312 ? -13.469 16.639 12.301 1.00 69.56 312 ASP A N 1
ATOM 2505 C CA . ASP A 1 312 ? -14.111 15.305 12.325 1.00 69.56 312 ASP A CA 1
ATOM 2506 C C . ASP A 1 312 ? -14.448 14.724 10.922 1.00 69.56 312 ASP A C 1
ATOM 2508 O O . ASP A 1 312 ? -15.312 13.859 10.769 1.00 69.56 312 ASP A O 1
ATOM 2512 N N . SER A 1 313 ? -13.789 15.199 9.859 1.00 75.56 313 SER A N 1
ATOM 2513 C CA . SER A 1 313 ? -13.919 14.675 8.501 1.00 75.56 313 SER A CA 1
ATOM 2514 C C . SER A 1 313 ? -13.210 13.323 8.345 1.00 75.56 313 SER A C 1
ATOM 2516 O O . SER A 1 313 ? -12.274 12.980 9.065 1.00 75.56 313 SER A O 1
ATOM 2518 N N . ARG A 1 314 ? -13.629 12.550 7.335 1.00 78.81 314 ARG A N 1
ATOM 2519 C CA . ARG A 1 314 ? -12.917 11.333 6.889 1.00 78.81 314 ARG A CA 1
ATOM 2520 C C . ARG A 1 314 ? -11.711 11.625 5.986 1.00 78.81 314 ARG A C 1
ATOM 2522 O O . ARG A 1 314 ? -11.047 10.701 5.534 1.00 78.81 314 ARG A O 1
ATOM 2529 N N . ALA A 1 315 ? -11.460 12.902 5.708 1.00 86.31 315 ALA A N 1
ATOM 2530 C CA . ALA A 1 315 ? -10.382 13.371 4.854 1.00 86.31 315 ALA A CA 1
ATOM 2531 C C . ALA A 1 315 ? -9.201 13.828 5.710 1.00 86.31 315 ALA A C 1
ATOM 2533 O O . ALA A 1 315 ? -9.365 14.641 6.623 1.00 86.31 315 ALA A O 1
ATOM 2534 N N . TRP A 1 316 ? -8.024 13.313 5.386 1.00 91.25 316 TRP A N 1
ATOM 2535 C CA . TRP A 1 316 ? -6.768 13.578 6.070 1.00 91.25 316 TRP A CA 1
ATOM 2536 C C . TRP A 1 316 ? -5.837 14.308 5.119 1.00 91.25 316 TRP A C 1
ATOM 2538 O O . TRP A 1 316 ? -5.657 13.856 3.996 1.00 91.25 316 TRP A O 1
ATOM 2548 N N . LEU A 1 317 ? -5.223 15.399 5.563 1.00 94.69 317 LEU A N 1
ATOM 2549 C CA . LEU A 1 317 ? -4.091 15.970 4.842 1.00 94.69 317 LEU A CA 1
ATOM 2550 C C . LEU A 1 317 ? -2.937 14.977 4.890 1.00 94.69 317 LEU A C 1
ATOM 2552 O O . LEU A 1 317 ? -2.646 14.449 5.961 1.00 94.69 317 LEU A O 1
ATOM 2556 N N . ASN A 1 318 ? -2.294 14.739 3.758 1.00 95.25 318 ASN A N 1
ATOM 2557 C CA . ASN A 1 318 ? -1.204 13.792 3.608 1.00 95.25 318 ASN A CA 1
ATOM 2558 C C . ASN A 1 318 ? 0.064 14.513 3.145 1.00 95.25 318 ASN A C 1
ATOM 2560 O O . ASN A 1 318 ? 0.025 15.328 2.225 1.00 95.25 318 ASN A O 1
ATOM 2564 N N . LEU A 1 319 ? 1.171 14.190 3.802 1.00 97.25 319 LEU A N 1
ATOM 2565 C CA . LEU A 1 319 ? 2.521 14.390 3.302 1.00 97.25 319 LEU A CA 1
ATOM 2566 C C . LEU A 1 319 ? 3.160 13.007 3.199 1.00 97.25 319 LEU A C 1
ATOM 2568 O O . LEU A 1 319 ? 3.190 12.280 4.195 1.00 97.25 319 LEU A O 1
ATOM 2572 N N . SER A 1 320 ? 3.687 12.652 2.036 1.00 96.69 320 SER A N 1
ATOM 2573 C CA . SER A 1 320 ? 4.367 11.382 1.809 1.00 96.69 320 SER A CA 1
ATOM 2574 C C . SER A 1 320 ? 5.742 11.576 1.193 1.00 96.69 320 SER A C 1
ATOM 2576 O O . SER A 1 320 ? 6.004 12.559 0.507 1.00 96.69 320 SER A O 1
ATOM 2578 N N . TYR A 1 321 ? 6.608 10.604 1.429 1.00 96.38 321 TYR A N 1
ATOM 2579 C CA . TYR A 1 321 ? 7.902 10.470 0.788 1.00 96.38 321 TYR A CA 1
ATOM 2580 C C . TYR A 1 321 ? 8.073 9.023 0.339 1.00 96.38 321 TYR A C 1
ATOM 2582 O O . TYR A 1 321 ? 7.679 8.106 1.067 1.00 96.38 321 TYR A O 1
ATOM 2590 N N . PHE A 1 322 ? 8.630 8.833 -0.846 1.00 94.88 322 PHE A N 1
ATOM 2591 C CA . PHE A 1 322 ? 8.942 7.538 -1.431 1.00 94.88 322 PHE A CA 1
ATOM 2592 C C . PHE A 1 322 ? 10.367 7.580 -1.972 1.00 94.88 322 PHE A C 1
ATOM 2594 O O . PHE A 1 322 ? 10.743 8.578 -2.585 1.00 94.88 322 PHE A O 1
ATOM 2601 N N . ASP A 1 323 ? 1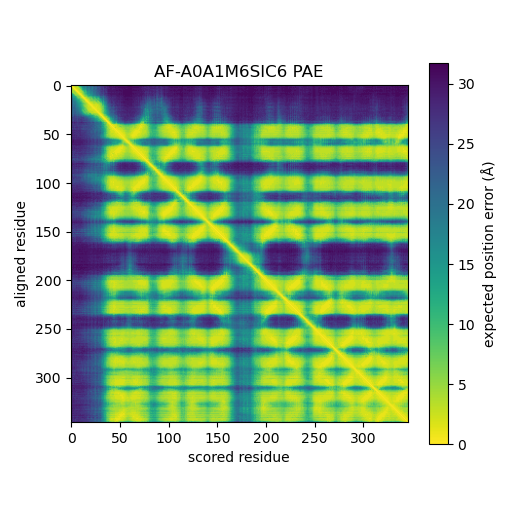1.113 6.502 -1.758 1.00 94.56 323 ASP A N 1
ATOM 2602 C CA . ASP A 1 323 ? 12.454 6.306 -2.301 1.00 94.56 323 ASP A CA 1
ATOM 2603 C C . ASP A 1 323 ? 12.719 4.807 -2.515 1.00 94.56 323 ASP A C 1
ATOM 2605 O O . ASP A 1 323 ? 12.538 3.988 -1.602 1.00 94.56 323 ASP A O 1
ATOM 2609 N N . GLY A 1 324 ? 13.091 4.458 -3.745 1.00 92.38 324 GLY A N 1
ATOM 2610 C CA . GLY A 1 324 ? 13.469 3.114 -4.172 1.00 92.38 324 GLY A CA 1
ATOM 2611 C C . GLY A 1 324 ? 12.698 2.631 -5.402 1.00 92.38 324 GLY A C 1
ATOM 2612 O O . GLY A 1 324 ? 12.340 3.403 -6.291 1.00 92.38 324 GLY A O 1
ATOM 2613 N N . TYR A 1 325 ? 12.437 1.328 -5.456 1.00 90.62 325 TYR A N 1
ATOM 2614 C CA . TYR A 1 325 ? 11.984 0.605 -6.644 1.00 90.62 325 TYR A CA 1
ATOM 2615 C C . TYR A 1 325 ? 10.482 0.315 -6.657 1.00 90.62 325 TYR A C 1
ATOM 2617 O O . TYR A 1 325 ? 9.773 0.383 -5.646 1.00 90.62 325 TYR A O 1
ATOM 2625 N N . GLY A 1 326 ? 9.954 -0.114 -7.804 1.00 84.19 326 GLY A N 1
ATOM 2626 C CA . GLY A 1 326 ? 8.589 -0.634 -7.864 1.00 84.19 326 GLY A CA 1
ATOM 2627 C C . GLY A 1 326 ? 7.543 0.428 -7.566 1.00 84.19 326 GLY A C 1
ATOM 2628 O O . GLY A 1 326 ? 6.538 0.099 -6.924 1.00 84.19 326 GLY A O 1
ATOM 2629 N N . LYS A 1 327 ? 7.810 1.694 -7.918 1.00 83.38 327 LYS A N 1
ATOM 2630 C CA . LYS A 1 327 ? 6.784 2.732 -7.883 1.00 83.38 327 LYS A CA 1
ATOM 2631 C C . LYS A 1 327 ? 5.637 2.246 -8.762 1.00 83.38 327 LYS A C 1
ATOM 2633 O O . LYS A 1 327 ? 4.602 1.905 -8.198 1.00 83.38 327 LYS A O 1
ATOM 2638 N N . ASP A 1 328 ? 5.864 2.040 -10.055 1.00 79.12 328 ASP A N 1
ATOM 2639 C CA . ASP A 1 328 ? 4.844 1.558 -10.993 1.00 79.12 328 ASP A CA 1
ATOM 2640 C C . ASP A 1 328 ? 5.213 0.227 -11.649 1.00 79.12 328 ASP A C 1
ATOM 2642 O O . ASP A 1 328 ? 6.363 -0.215 -11.617 1.00 79.12 328 ASP A O 1
ATOM 2646 N N . ASN A 1 329 ? 4.222 -0.425 -12.264 1.00 78.00 329 ASN A N 1
ATOM 2647 C CA . ASN A 1 329 ? 4.402 -1.762 -12.833 1.00 78.00 329 ASN A CA 1
ATOM 2648 C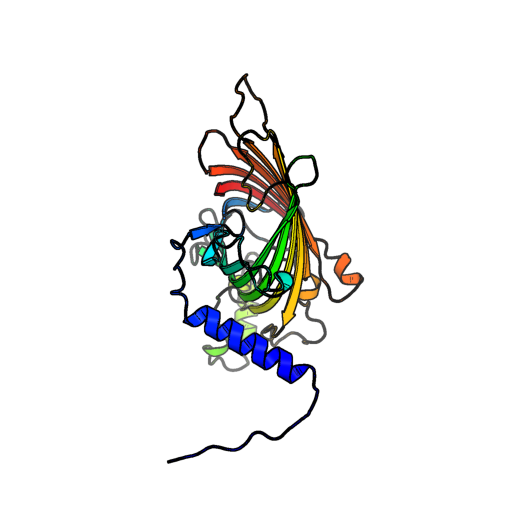 C . ASN A 1 329 ? 5.307 -1.783 -14.065 1.00 78.00 329 ASN A C 1
ATOM 2650 O O . ASN A 1 329 ? 5.935 -2.799 -14.332 1.00 78.00 329 ASN A O 1
ATOM 2654 N N . VAL A 1 330 ? 5.367 -0.694 -14.832 1.00 74.00 330 VAL A N 1
ATOM 2655 C CA . VAL A 1 330 ? 6.212 -0.600 -16.037 1.00 74.00 330 VAL A CA 1
ATOM 2656 C C . VAL A 1 330 ? 7.685 -0.503 -15.663 1.00 74.00 330 VAL A C 1
ATOM 2658 O O . VAL A 1 330 ? 8.545 -1.147 -16.264 1.00 74.00 330 VAL A O 1
ATOM 2661 N N . THR A 1 331 ? 7.964 0.282 -14.634 1.00 74.69 331 THR A N 1
ATOM 2662 C CA . THR A 1 331 ? 9.299 0.731 -14.255 1.00 74.69 331 THR A CA 1
ATOM 2663 C C . THR A 1 331 ? 9.742 0.125 -12.934 1.00 74.69 331 THR A C 1
ATOM 2665 O O . THR A 1 331 ? 10.533 0.703 -12.197 1.00 74.69 331 THR A O 1
ATOM 2668 N N . TYR A 1 332 ? 9.242 -1.069 -12.622 1.00 82.00 332 TYR A N 1
ATOM 2669 C CA . TYR A 1 332 ? 9.404 -1.657 -11.299 1.00 82.00 332 TYR A CA 1
ATOM 2670 C C . TYR A 1 332 ? 10.862 -1.883 -10.874 1.00 82.00 332 TYR A C 1
ATOM 2672 O O . TYR A 1 332 ? 11.139 -1.922 -9.681 1.00 82.00 332 TYR A O 1
ATOM 2680 N N . HIS A 1 333 ? 11.769 -2.019 -11.841 1.00 81.19 333 HIS A N 1
ATOM 2681 C CA . HIS A 1 333 ? 13.204 -2.232 -11.656 1.00 81.19 333 HIS A CA 1
ATOM 2682 C C . HIS A 1 333 ? 14.019 -0.928 -11.633 1.00 81.19 333 HIS A C 1
ATOM 2684 O O . HIS A 1 333 ? 15.241 -0.983 -11.538 1.00 81.19 333 HIS A O 1
ATOM 2690 N N . ARG A 1 334 ? 13.372 0.238 -11.766 1.00 82.69 334 ARG A N 1
ATOM 2691 C CA . ARG A 1 334 ? 14.027 1.552 -11.752 1.00 82.69 334 ARG A CA 1
ATOM 2692 C C . ARG A 1 334 ? 13.845 2.235 -10.407 1.00 82.69 334 ARG A C 1
ATOM 2694 O O . ARG A 1 334 ? 12.771 2.128 -9.804 1.00 82.69 334 ARG A O 1
ATOM 2701 N N . GLU A 1 335 ? 14.884 2.928 -9.957 1.00 85.19 335 GLU A N 1
ATOM 2702 C CA . GLU A 1 335 ? 14.810 3.728 -8.742 1.00 85.19 335 GLU A CA 1
ATOM 2703 C C . GLU A 1 335 ? 14.078 5.036 -9.001 1.00 85.19 335 GLU A C 1
ATOM 2705 O O . GLU A 1 335 ? 14.140 5.627 -10.083 1.00 85.19 335 GLU A O 1
ATOM 2710 N N . SER A 1 336 ? 13.355 5.484 -7.982 1.00 88.19 336 SER A N 1
ATOM 2711 C CA . SER A 1 336 ? 12.659 6.751 -8.043 1.00 88.19 336 SER A CA 1
ATOM 2712 C C . SER A 1 336 ? 12.415 7.348 -6.667 1.00 88.19 336 SER A C 1
ATOM 2714 O O . SER A 1 336 ? 12.291 6.644 -5.661 1.00 88.19 336 SER A O 1
ATOM 2716 N N . GLN A 1 337 ? 12.330 8.671 -6.640 1.00 92.94 337 GLN A N 1
ATOM 2717 C CA . GLN A 1 337 ? 12.249 9.486 -5.444 1.00 92.94 337 GLN A CA 1
ATOM 2718 C C . GLN A 1 337 ? 11.182 10.561 -5.610 1.00 92.94 337 GLN A C 1
ATOM 2720 O O . GLN A 1 337 ? 11.215 11.375 -6.535 1.00 92.94 337 GLN A O 1
ATOM 2725 N N . PHE A 1 338 ? 10.228 10.592 -4.680 1.00 91.81 338 PHE A N 1
ATOM 2726 C CA . PHE A 1 338 ? 9.095 11.508 -4.764 1.00 91.81 338 PHE A CA 1
ATOM 2727 C C . PHE A 1 338 ? 8.681 12.052 -3.407 1.00 91.81 338 PHE A C 1
ATOM 2729 O O . PHE A 1 338 ? 8.694 11.354 -2.389 1.00 91.81 338 PHE A O 1
ATOM 2736 N N . ILE A 1 339 ? 8.195 13.290 -3.423 1.00 95.25 339 ILE A N 1
ATOM 2737 C CA . ILE A 1 339 ? 7.403 13.861 -2.337 1.00 95.25 339 ILE A CA 1
ATOM 2738 C C . ILE A 1 339 ? 5.956 13.968 -2.809 1.00 95.25 339 ILE A C 1
ATOM 2740 O O . ILE A 1 339 ? 5.682 14.438 -3.908 1.00 95.25 339 ILE A O 1
ATOM 2744 N N . GLY A 1 340 ? 5.026 13.538 -1.962 1.00 95.06 340 GLY A N 1
ATOM 2745 C CA . GLY A 1 340 ? 3.593 13.657 -2.198 1.00 95.06 340 GLY A CA 1
ATOM 2746 C C . GLY A 1 340 ? 2.943 14.613 -1.207 1.00 95.06 340 GLY A C 1
ATOM 2747 O O . GLY A 1 340 ? 3.234 14.578 -0.010 1.00 95.06 340 GLY A O 1
ATOM 2748 N N . LEU A 1 341 ? 2.043 15.460 -1.697 1.00 96.81 341 LEU A N 1
ATOM 2749 C CA . LEU A 1 341 ? 1.204 16.341 -0.888 1.00 96.81 341 LEU A CA 1
ATOM 2750 C C . LEU A 1 341 ? -0.245 16.188 -1.324 1.00 96.81 341 LEU A C 1
ATOM 2752 O O . LEU A 1 341 ? -0.568 16.403 -2.490 1.00 96.81 341 LEU A O 1
ATOM 2756 N N . GLY A 1 342 ? -1.142 15.846 -0.405 1.00 95.19 342 GLY A N 1
ATOM 2757 C CA . GLY A 1 342 ? -2.486 15.485 -0.831 1.00 95.19 342 GLY A CA 1
ATOM 2758 C C . GLY A 1 342 ? -3.513 15.273 0.258 1.00 95.19 342 GLY A C 1
ATOM 2759 O O . GLY A 1 342 ? -3.410 15.778 1.380 1.00 95.19 342 GLY A O 1
ATOM 2760 N N . VAL A 1 343 ? -4.545 14.525 -0.116 1.00 94.06 343 VAL A N 1
ATOM 2761 C CA . VAL A 1 343 ? -5.652 14.142 0.752 1.00 94.06 343 VAL A CA 1
ATOM 2762 C C . VAL A 1 343 ? -5.835 12.634 0.710 1.00 94.06 343 VAL A C 1
ATOM 2764 O O . VAL A 1 343 ? -5.963 12.042 -0.357 1.00 94.06 343 VAL A O 1
ATOM 2767 N N . THR A 1 344 ? -5.938 12.030 1.888 1.00 92.19 344 THR A N 1
ATOM 2768 C CA . THR A 1 344 ? -6.189 10.603 2.078 1.00 92.19 344 THR A CA 1
ATOM 2769 C C . THR A 1 344 ? -7.565 10.380 2.703 1.00 92.19 344 THR A C 1
ATOM 2771 O O . THR A 1 344 ? -7.954 11.057 3.657 1.00 92.19 344 THR A O 1
ATOM 2774 N N . LEU A 1 345 ? -8.300 9.402 2.183 1.00 88.62 345 LEU A N 1
ATOM 2775 C CA . LEU A 1 345 ? -9.566 8.900 2.704 1.00 88.62 345 LEU A CA 1
ATOM 2776 C C . LEU A 1 345 ? -9.330 7.570 3.428 1.00 88.62 345 LEU A C 1
ATOM 2778 O O . LEU A 1 345 ? -8.654 6.676 2.909 1.00 88.62 345 LEU A O 1
ATOM 2782 N N . ARG A 1 346 ? -9.886 7.455 4.635 1.00 77.69 346 ARG A N 1
ATOM 2783 C CA . ARG A 1 346 ? -9.805 6.264 5.491 1.00 77.69 346 ARG A CA 1
ATOM 2784 C C . ARG A 1 346 ? -11.170 5.900 6.069 1.00 77.69 346 ARG A C 1
ATOM 2786 O O . ARG A 1 346 ? -11.994 6.821 6.298 1.00 77.69 346 ARG A O 1
#

Solvent-accessible surface area (backbone atoms only — not comparable to full-atom values): 19020 Å² total; per-residue (Å²): 137,84,88,78,88,90,87,84,86,85,90,51,85,71,56,61,55,50,53,49,53,51,50,52,50,52,48,58,59,66,75,41,79,73,69,75,53,82,70,50,78,47,64,74,46,71,23,33,44,24,46,36,38,67,42,87,79,43,81,55,85,64,68,54,28,38,37,39,39,46,25,38,25,36,50,76,42,52,61,68,86,85,64,91,73,69,93,80,64,74,67,91,80,54,65,41,30,37,31,41,35,38,38,36,33,34,39,27,41,82,73,54,62,92,81,40,73,86,60,45,65,41,61,38,36,40,38,42,31,43,36,37,33,38,78,45,78,47,75,76,99,59,81,53,36,33,39,37,41,36,46,30,46,35,44,37,27,28,83,52,69,65,64,79,78,76,55,89,63,64,96,74,50,62,64,60,54,49,51,50,55,62,69,72,38,101,80,70,66,58,82,67,54,70,60,55,48,36,41,36,28,32,41,38,43,34,43,35,42,25,53,32,59,95,84,50,60,70,91,75,47,61,54,45,38,38,37,34,42,37,39,46,49,73,45,79,67,45,74,63,72,59,88,90,60,69,82,88,77,59,87,53,68,45,35,33,45,20,35,37,42,37,41,37,42,31,29,56,72,71,58,97,88,47,79,65,80,49,54,35,34,36,42,38,41,37,38,33,14,19,64,79,49,78,71,19,54,74,40,52,18,42,36,39,35,45,32,39,40,88,56,99,59,60,55,21,43,32,40,35,39,39,42,30,42,45,81,41,62,74,49,26,89,37,46,35,26,36,42,32,45,35,41,32,42,110

Organism: NCBI:txid1123071

Nearest PDB structures (foldseek):
  5fr8-assembly2_B  TM=2.790E-01  e=2.298E-01  Acinetobacter baumannii
  7xzi-assembly1_9  TM=2.389E-01  e=2.419E-01  Chlamydomonas reinhardtii
  5iva-assembly1_A  TM=1.910E-01  e=1.307E-01  Pseudomonas aeruginosa PAO1
  7xzj-assembly1_9  TM=2.079E-01  e=7.482E-01  Chlamydomonas reinhardtii
  6z8q-assembly2_B  TM=2.005E-01  e=1.458E+00  Pseudomonas aeruginosa PAO1

Foldseek 3Di:
DDDDDDDDDDDDPVVVVVVVVVVVVVVVVVPDDQPQPPWDKDFPDWWWWWFKCFDDDFPQPDHTWIKTKGKIKIWPHAQPPPCPDDPDDPLPPDFRTKIKIWIWMWIAPPPDDPPCVPPRIFTQKIKIKIKTKRWDWDDDPDQIKIKIKMKMKIKMWSPADQPVVPPPDDPPVPCVVVCCVVVVDVDDRPVVLSRQIWIWMWIKIKMKIWRDDPPDHDFQDQKIKMKMKMFIGIDPTCNPDPVPDDPVPDDDLLLQFGIKMKIKMFGFDDDPNDGDRYTFKMKMKMWGFHDPDPNRVVQIKIKIKIWGHPDPDQKTWIWMWIWGACPGRSGRVTITIIIITTIIGD

Mean predicted aligned error: 13.81 Å

Radius of gyration: 24.43 Å; Cα contacts (8 Å, |Δi|>4): 725; chains: 1; bounding box: 53×72×73 Å